Protein AF-A0A953ILI3-F1 (afdb_monomer)

Foldseek 3Di:
DDDLLVVLLVLLVVLLVVLQVFFFKDFQWDDDPNDTDGDPPRIDGDDFDRDDPCLSVVLLVVLCVVCVLLLLLQLLLLLLVLLLVLLVLLLLVLLVVLVVCVVPVVVVLCVLLVQLQVLLQCLQAQVPASVLVSQLVNQQVSQVSNQFHSVLSSLSNHVSNVLNNVLNQNHCVPQVVVCVVVVHPHSPPSVVSVVSSVVSSVVSSVVSSVNRVVCSVPVVVDPCSVVSVVVCVPRPPSVDDNDDDDPLSVVLVVLVVVLVVVVVCCCPPVVDDSVVNSVSSNVSSVVNSVSSPHDPVRSVVSSNVSSVVCVVVSSSSSSVSSSVVSCVSSNNPVSVVVVVVD

Solvent-accessible surface area (backbone atoms only — not comparable to full-atom values): 17561 Å² total; per-residue (Å²): 132,82,56,67,67,58,54,48,51,50,50,41,54,49,48,51,56,46,32,69,72,44,62,13,21,44,54,47,65,46,78,55,97,92,37,81,42,72,44,84,91,44,70,40,79,49,81,74,40,77,78,57,79,67,49,76,64,48,26,37,59,51,7,39,66,77,38,38,69,61,40,51,34,45,30,39,41,30,8,15,51,29,15,38,46,73,49,50,43,53,63,50,48,43,52,52,51,41,56,57,27,70,76,32,64,69,57,45,67,42,44,56,53,53,49,19,50,53,26,14,50,43,4,12,45,70,52,43,66,75,75,35,56,69,49,31,72,53,31,22,60,45,25,41,72,70,51,38,45,52,65,55,10,39,39,34,41,49,53,13,8,49,33,12,39,74,34,28,49,63,10,57,86,50,51,40,47,54,25,59,77,74,72,44,66,77,63,68,64,41,70,62,25,51,50,46,27,53,52,46,38,48,51,52,42,52,51,51,50,54,50,42,55,47,29,54,74,39,53,83,76,39,96,52,39,71,62,48,54,56,48,41,78,71,74,53,82,78,84,62,77,87,78,76,93,44,74,43,48,51,50,35,51,50,51,49,54,48,51,54,51,49,48,55,46,31,46,71,74,68,61,49,51,70,67,58,52,33,50,50,39,38,51,48,12,54,53,30,16,52,58,43,65,49,50,73,68,53,37,52,53,28,24,53,51,20,24,56,71,32,48,64,57,38,51,48,50,12,41,54,38,14,40,54,47,48,31,53,74,16,25,25,50,48,36,54,48,52,73,70,71,111

Radius of gyration: 22.81 Å; Cα contacts (8 Å, |Δi|>4): 470; chains: 1; bounding box: 59×44×60 Å

Sequence (342 aa):
MPHTLVIVGSLIVLVLVMSWLIPSGTYQRVDQDGRQVTVSGTYQQVDKVLLGPHWLMIAPIRGFLDGALIIAFLLLIGGAFSIVQATGTIEFAIRKITSALTARPRLEKLMIPVLMTLFSLAGSVFGMAEEVIPFVLIFVPLAISLGYDSIVGVAIPFLGAAAGFGAAFFNPFTVGIAQGLVGLPLYSGLGYRLITWFVGTGLMIAWVMVYAARIKRRPESSSVYELDRARDHAHFDLGGASEPWSGRRVAVLVLFLASMATLVWGILEAKWFIEEIGALFLAMGLLMGIVGGLKGDEIASSFVAGAKDMVTVSLIIACGRALLIIAREGLVLDTILHYSAG

Structure (mmCIF, N/CA/C/O backbone):
data_AF-A0A953ILI3-F1
#
_entry.id   AF-A0A953ILI3-F1
#
loop_
_atom_site.group_PDB
_atom_site.id
_atom_site.type_symbol
_atom_site.label_atom_id
_atom_site.label_alt_id
_atom_site.label_comp_id
_atom_site.label_asym_id
_atom_site.label_entity_id
_atom_site.label_seq_id
_atom_site.pdbx_PDB_ins_code
_atom_site.Cartn_x
_atom_site.Cartn_y
_atom_site.Cartn_z
_atom_site.occupancy
_atom_site.B_iso_or_equiv
_atom_site.auth_seq_id
_atom_site.auth_comp_id
_atom_site.auth_asym_id
_atom_site.auth_atom_id
_atom_site.pdbx_PDB_model_num
ATOM 1 N N . MET A 1 1 ? -7.376 -22.299 -3.858 1.00 60.09 1 MET A N 1
ATOM 2 C CA . MET A 1 1 ? -7.948 -21.448 -2.789 1.00 60.09 1 MET A CA 1
ATOM 3 C C . MET A 1 1 ? -9.160 -20.714 -3.351 1.00 60.09 1 MET A C 1
ATOM 5 O O . MET A 1 1 ? -9.113 -20.401 -4.537 1.00 60.09 1 MET A O 1
ATOM 9 N N . PRO A 1 2 ? -10.242 -20.502 -2.579 1.00 80.31 2 PRO A N 1
ATOM 10 C CA . PRO A 1 2 ? -11.401 -19.740 -3.048 1.00 80.31 2 PRO A CA 1
ATOM 11 C C . PRO A 1 2 ? -11.008 -18.297 -3.392 1.00 80.31 2 PRO A C 1
ATOM 13 O O . PRO A 1 2 ? -10.051 -17.759 -2.839 1.00 80.31 2 PRO A O 1
ATOM 16 N N . HIS A 1 3 ? -11.741 -17.682 -4.321 1.00 85.88 3 HIS A N 1
ATOM 17 C CA . HIS A 1 3 ? -11.487 -16.309 -4.761 1.00 85.88 3 HIS A CA 1
ATOM 18 C C . HIS A 1 3 ? -11.594 -15.320 -3.586 1.00 85.88 3 HIS A C 1
ATOM 20 O O . HIS A 1 3 ? -12.481 -15.461 -2.744 1.00 85.88 3 HIS A O 1
ATOM 26 N N . THR A 1 4 ? -10.751 -14.283 -3.541 1.00 86.62 4 THR A N 1
ATOM 27 C CA . THR A 1 4 ? -10.679 -13.343 -2.404 1.00 86.62 4 THR A CA 1
ATOM 28 C C . THR A 1 4 ? -12.029 -12.708 -2.071 1.00 86.62 4 THR A C 1
ATOM 30 O O . THR A 1 4 ? -12.404 -12.641 -0.907 1.00 86.62 4 THR A O 1
ATOM 33 N N . LEU A 1 5 ? -12.818 -12.322 -3.079 1.00 88.19 5 LEU A N 1
ATOM 34 C CA . LEU A 1 5 ? -14.170 -11.782 -2.860 1.00 88.19 5 LEU A CA 1
ATOM 35 C C . LEU A 1 5 ? -15.131 -12.784 -2.202 1.00 88.19 5 LEU A C 1
ATOM 37 O O . LEU A 1 5 ? -15.988 -12.374 -1.427 1.00 88.19 5 LEU A O 1
ATOM 41 N N . VAL A 1 6 ? -14.974 -14.087 -2.458 1.00 91.38 6 VAL A N 1
ATOM 42 C CA . VAL A 1 6 ? -15.765 -15.133 -1.785 1.00 91.38 6 VAL A CA 1
ATOM 43 C C . VAL A 1 6 ? -15.372 -15.210 -0.313 1.00 91.38 6 VAL A C 1
ATOM 45 O O . VAL A 1 6 ? -16.241 -15.296 0.552 1.00 91.38 6 VAL A O 1
ATOM 48 N N . ILE A 1 7 ? -14.072 -15.111 -0.019 1.00 91.75 7 ILE A N 1
ATOM 49 C CA . ILE A 1 7 ? -13.566 -15.081 1.357 1.00 91.75 7 ILE A CA 1
ATOM 50 C C . ILE A 1 7 ? -14.131 -13.861 2.091 1.00 91.75 7 ILE A C 1
ATOM 52 O O . ILE A 1 7 ? -14.760 -14.021 3.135 1.00 91.75 7 ILE A O 1
ATOM 56 N N . VAL A 1 8 ? -13.991 -12.655 1.535 1.00 90.56 8 VAL A N 1
ATOM 57 C CA . VAL A 1 8 ? -14.504 -11.439 2.187 1.00 90.56 8 VAL A CA 1
ATOM 58 C C . VAL A 1 8 ? -16.029 -11.482 2.322 1.00 90.56 8 VAL A C 1
ATOM 60 O O . VAL A 1 8 ? -16.549 -11.167 3.388 1.00 90.56 8 VAL A O 1
ATOM 63 N N . GLY A 1 9 ? -16.755 -11.959 1.307 1.00 92.31 9 GLY A N 1
ATOM 64 C CA . GLY A 1 9 ? -18.203 -12.162 1.391 1.00 92.31 9 GLY A CA 1
ATOM 65 C C . GLY A 1 9 ? -18.604 -13.108 2.528 1.00 92.31 9 GLY A C 1
ATOM 66 O O . GLY A 1 9 ? -19.530 -12.809 3.280 1.00 92.31 9 GLY A O 1
ATOM 67 N N . SER A 1 10 ? -17.865 -14.204 2.722 1.00 93.88 10 SER A N 1
ATOM 68 C CA . SER A 1 10 ? -18.100 -15.124 3.843 1.00 93.88 10 SER A CA 1
ATOM 69 C C . SER A 1 10 ? -17.838 -14.474 5.208 1.00 93.88 10 SER A C 1
ATOM 71 O O . SER A 1 10 ? -18.587 -14.716 6.154 1.00 93.88 10 SER A O 1
ATOM 73 N N . LEU A 1 11 ? -16.845 -13.581 5.299 1.00 94.44 11 LEU A N 1
ATOM 74 C CA . LEU A 1 11 ? -16.571 -12.811 6.514 1.00 94.44 11 LEU A CA 1
ATOM 75 C C . LEU A 1 11 ? -17.695 -11.816 6.825 1.00 94.44 11 LEU A C 1
ATOM 77 O O . LEU A 1 11 ? -18.029 -11.635 7.991 1.00 94.44 11 LEU A O 1
ATOM 81 N N . ILE A 1 12 ? -18.322 -11.211 5.811 1.00 95.19 12 ILE A N 1
ATOM 82 C CA . ILE A 1 12 ? -19.478 -10.316 6.001 1.00 95.19 12 ILE A CA 1
ATOM 83 C C . ILE A 1 12 ? -20.650 -11.082 6.611 1.00 95.19 12 ILE A C 1
ATOM 85 O O . ILE A 1 12 ? -21.259 -10.611 7.573 1.00 95.19 12 ILE A O 1
ATOM 89 N N . VAL A 1 13 ? -20.927 -12.285 6.103 1.00 96.25 13 VAL A N 1
ATOM 90 C CA . VAL A 1 13 ? -21.950 -13.168 6.680 1.00 96.25 13 VAL A CA 1
ATOM 91 C C . VAL A 1 13 ? -21.602 -13.525 8.121 1.00 96.25 13 VAL A C 1
ATOM 93 O O . VAL A 1 13 ? -22.453 -13.414 9.000 1.00 96.25 13 VAL A O 1
ATOM 96 N N . LEU A 1 14 ? -20.346 -13.891 8.382 1.00 95.81 14 LEU A N 1
ATOM 97 C CA . LEU A 1 14 ? -19.881 -14.220 9.726 1.00 95.81 14 LEU A CA 1
ATOM 98 C C . LEU A 1 14 ? -20.066 -13.049 10.701 1.00 95.81 14 LEU A C 1
ATOM 100 O O . LEU A 1 14 ? -20.605 -13.248 11.784 1.00 95.81 14 LEU A O 1
ATOM 104 N N . VAL A 1 15 ? -19.665 -11.831 10.325 1.00 95.44 15 VAL A N 1
ATOM 105 C CA . VAL A 1 15 ? -19.804 -10.641 11.181 1.00 95.44 15 VAL A CA 1
ATOM 106 C C . VAL A 1 15 ? -21.272 -10.294 11.428 1.00 95.44 15 VAL A C 1
ATOM 108 O O . VAL A 1 15 ? -21.616 -9.914 12.546 1.00 95.44 15 VAL A O 1
ATOM 111 N N . LEU A 1 16 ? -22.156 -10.486 10.444 1.00 96.75 16 LEU A N 1
ATOM 112 C CA . LEU A 1 16 ? -23.597 -10.327 10.655 1.00 96.75 16 LEU A CA 1
ATOM 113 C C . LEU A 1 16 ? -24.142 -11.346 11.662 1.00 96.75 16 LEU A C 1
ATOM 115 O O . LEU A 1 16 ? -24.884 -10.979 12.564 1.00 96.75 16 LEU A O 1
ATOM 119 N N . VAL A 1 17 ? -23.750 -12.615 11.551 1.00 96.75 17 VAL A N 1
ATOM 120 C CA . VAL A 1 17 ? -24.172 -13.646 12.511 1.00 96.75 17 VAL A CA 1
ATOM 121 C C . VAL A 1 17 ? -23.622 -13.345 13.907 1.00 96.75 17 VAL A C 1
ATOM 123 O O . VAL A 1 17 ? -24.348 -13.439 14.895 1.00 96.75 17 VAL A O 1
ATOM 126 N N . MET A 1 18 ? -22.359 -12.926 14.006 1.00 94.25 18 MET A N 1
ATOM 127 C CA . MET A 1 18 ? -21.764 -12.520 15.280 1.00 94.25 18 MET A CA 1
ATOM 128 C C . MET A 1 18 ? -22.477 -11.312 15.890 1.00 94.25 18 MET A C 1
ATOM 130 O O . MET A 1 18 ? -22.645 -11.272 17.109 1.00 94.25 18 MET A O 1
ATOM 134 N N . SER A 1 19 ? -22.955 -10.362 15.078 1.00 95.44 19 SER A N 1
ATOM 135 C CA . SER A 1 19 ? -23.700 -9.210 15.593 1.00 95.44 19 SER A CA 1
ATOM 136 C C . SER A 1 19 ? -25.031 -9.609 16.232 1.00 95.44 19 SER A C 1
ATOM 138 O O . SER A 1 19 ? -25.507 -8.908 17.119 1.00 95.44 19 SER A O 1
ATOM 140 N N . TRP A 1 20 ? -25.603 -10.770 15.895 1.00 95.31 20 TRP A N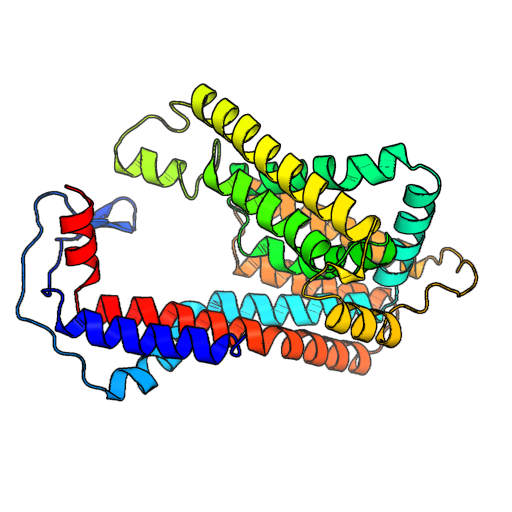 1
ATOM 141 C CA . TRP A 1 20 ? -26.770 -11.321 16.597 1.00 95.31 20 TRP A CA 1
ATOM 142 C C . TRP A 1 20 ? -26.421 -11.904 17.966 1.00 95.31 20 TRP A C 1
ATOM 144 O O . TRP A 1 20 ? -27.212 -11.781 18.900 1.00 95.31 20 TRP A O 1
ATOM 154 N N . LEU A 1 21 ? -25.222 -12.462 18.118 1.00 94.31 21 LEU A N 1
ATOM 155 C CA . LEU A 1 21 ? -24.776 -13.117 19.351 1.00 94.31 21 LEU A CA 1
ATOM 156 C C . LEU A 1 21 ? -24.217 -12.124 20.382 1.00 94.31 21 LEU A C 1
ATOM 158 O O . LEU A 1 21 ? -24.511 -12.238 21.567 1.00 94.31 21 LEU A O 1
ATOM 162 N N . ILE A 1 22 ? -23.440 -11.131 19.942 1.00 94.75 22 ILE A N 1
ATOM 163 C CA . ILE A 1 22 ? -22.718 -10.202 20.829 1.00 94.75 22 ILE A CA 1
ATOM 164 C C . ILE A 1 22 ? -23.651 -9.087 21.316 1.00 94.75 22 ILE A C 1
ATOM 166 O O . ILE A 1 22 ? -24.253 -8.439 20.465 1.00 94.75 22 ILE A O 1
ATOM 170 N N . PRO A 1 23 ? -23.791 -8.813 22.627 1.00 94.44 23 PRO A N 1
ATOM 171 C CA . PRO A 1 23 ? -24.641 -7.728 23.125 1.00 94.44 23 PRO A CA 1
ATOM 172 C C . PRO A 1 23 ? -24.367 -6.384 22.441 1.00 94.44 23 PRO A C 1
ATOM 174 O O . PRO A 1 23 ? -23.236 -6.108 22.060 1.00 94.44 23 PRO A O 1
ATOM 177 N N . SER A 1 24 ? -25.400 -5.557 22.284 1.00 95.88 24 SER A N 1
ATOM 178 C CA . SER A 1 24 ? -25.226 -4.187 21.796 1.00 95.88 24 SER A CA 1
ATOM 179 C C . SER A 1 24 ? -24.843 -3.278 22.961 1.00 95.88 24 SER A C 1
ATOM 181 O O . SER A 1 24 ? -25.445 -3.352 24.034 1.00 95.88 24 SER A O 1
ATOM 183 N N . GLY A 1 25 ? -23.868 -2.404 22.762 1.00 94.00 25 GLY A N 1
ATOM 184 C CA . GLY A 1 25 ? -23.399 -1.475 23.779 1.00 94.00 25 GLY A CA 1
ATOM 185 C C . GLY A 1 25 ? -22.806 -0.215 23.171 1.00 94.00 25 GLY A C 1
ATOM 186 O O . GLY A 1 25 ? -22.486 -0.163 21.984 1.00 94.00 25 GLY A O 1
ATOM 187 N N . THR A 1 26 ? -22.677 0.818 23.995 1.00 93.69 26 THR A N 1
ATOM 188 C CA . THR A 1 26 ? -22.066 2.085 23.594 1.00 93.69 26 THR A CA 1
ATOM 189 C C . THR A 1 26 ? -21.208 2.654 24.713 1.00 93.69 26 THR A C 1
ATOM 191 O O . THR A 1 26 ? -21.530 2.526 25.895 1.00 93.69 26 THR A O 1
ATOM 194 N N . TYR A 1 27 ? -20.135 3.336 24.331 1.00 91.44 27 TYR A N 1
ATOM 195 C CA . TYR A 1 27 ? -19.433 4.284 25.192 1.00 91.44 27 TYR A CA 1
ATOM 196 C C . TYR A 1 27 ? -19.990 5.695 25.006 1.00 91.44 27 TYR A C 1
ATOM 198 O O . TYR A 1 27 ? -20.420 6.065 23.905 1.00 91.44 27 TYR A O 1
ATOM 206 N N . GLN A 1 28 ? -19.920 6.511 26.059 1.00 89.88 28 GLN A N 1
ATOM 207 C CA . GLN A 1 28 ? -20.014 7.956 25.881 1.00 89.88 28 GLN A CA 1
ATOM 208 C C . GLN A 1 28 ? -18.771 8.445 25.144 1.00 89.88 28 GLN A C 1
ATOM 210 O O . GLN A 1 28 ? -17.661 7.951 25.363 1.00 89.88 28 GLN A O 1
ATOM 215 N N . ARG A 1 29 ? -18.962 9.409 24.248 1.00 87.75 29 ARG A N 1
ATOM 216 C CA . ARG A 1 29 ? -17.885 10.021 23.475 1.00 87.75 29 ARG A CA 1
ATOM 217 C C . ARG A 1 29 ? -17.851 11.509 23.779 1.00 87.75 29 ARG A C 1
ATOM 219 O O . ARG A 1 29 ? -18.900 12.144 23.863 1.00 87.75 29 ARG A O 1
ATOM 226 N N . VAL A 1 30 ? -16.651 12.034 23.983 1.00 86.56 30 VAL A N 1
ATOM 227 C CA . VAL A 1 30 ? -16.399 13.465 24.171 1.00 86.56 30 VAL A CA 1
ATOM 228 C C . VAL A 1 30 ? -15.482 13.952 23.067 1.00 86.56 30 VAL A C 1
ATOM 230 O O . VAL A 1 30 ? -14.651 13.196 22.561 1.00 86.56 30 VAL A O 1
ATOM 233 N N . ASP A 1 31 ? -15.658 15.209 22.679 1.00 84.81 31 ASP A N 1
ATOM 234 C CA . ASP A 1 31 ? -14.764 15.847 21.726 1.00 84.81 31 ASP A CA 1
ATOM 235 C C . ASP A 1 31 ? -13.467 16.253 22.437 1.00 84.81 31 ASP A C 1
ATOM 237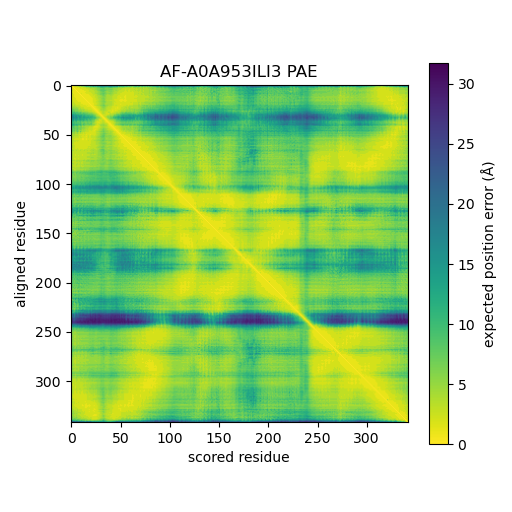 O O . ASP A 1 31 ? -13.493 17.015 23.407 1.00 84.81 31 ASP A O 1
ATOM 241 N N . GLN A 1 32 ? -12.345 15.707 21.979 1.00 77.38 32 GLN A N 1
ATOM 242 C CA . GLN A 1 32 ? -11.005 16.059 22.422 1.00 77.38 32 GLN A CA 1
ATOM 243 C C . GLN A 1 32 ? -10.170 16.384 21.181 1.00 77.38 32 GLN A C 1
ATOM 245 O O . GLN A 1 32 ? -9.925 15.516 20.343 1.00 77.38 32 GLN A O 1
ATOM 250 N N . ASP A 1 33 ? -9.772 17.651 21.047 1.00 69.25 33 ASP A N 1
ATOM 251 C CA . ASP A 1 33 ? -9.007 18.176 19.907 1.00 69.25 33 ASP A CA 1
ATOM 252 C C . ASP A 1 33 ? -9.644 17.886 18.529 1.00 69.25 33 ASP A C 1
ATOM 254 O O . ASP A 1 33 ? -8.959 17.538 17.563 1.00 69.25 33 ASP A O 1
ATOM 258 N N . GLY A 1 34 ? -10.974 18.014 18.424 1.00 66.94 34 GLY A N 1
ATOM 259 C CA . GLY A 1 34 ? -11.725 17.786 17.184 1.00 66.94 34 GLY A CA 1
ATOM 260 C C . GLY A 1 34 ? -11.954 16.306 16.869 1.00 66.94 34 GLY A C 1
ATOM 261 O O . GLY A 1 34 ? -12.273 15.957 15.728 1.00 66.94 34 GLY A O 1
ATOM 262 N N . ARG A 1 35 ? -11.749 15.414 17.846 1.00 64.38 35 ARG A N 1
ATOM 263 C CA . ARG A 1 35 ? -11.929 13.965 17.703 1.00 64.38 35 ARG A CA 1
ATOM 264 C C . ARG A 1 35 ? -12.831 13.412 18.790 1.00 64.38 35 ARG A C 1
ATOM 266 O O . ARG A 1 35 ? -12.694 13.731 19.962 1.00 64.38 35 ARG A O 1
ATOM 273 N N . GLN A 1 36 ? -13.720 12.510 18.391 1.00 77.00 36 GLN A N 1
ATOM 274 C CA . GLN A 1 36 ? -14.605 11.797 19.306 1.00 77.00 36 GLN A CA 1
ATOM 275 C C . GLN A 1 36 ? -13.840 10.662 19.991 1.00 77.00 36 GLN A C 1
ATOM 277 O O . GLN A 1 36 ? -13.530 9.646 19.364 1.00 77.00 36 GLN A O 1
ATOM 282 N N . VAL A 1 37 ? -13.548 10.830 21.279 1.00 79.94 37 VAL A N 1
ATOM 283 C CA . VAL A 1 37 ? -12.824 9.850 22.098 1.00 79.94 37 VAL A CA 1
ATOM 284 C C . VAL A 1 37 ? -13.800 9.176 23.054 1.00 79.94 37 VAL A C 1
ATOM 286 O O . VAL A 1 37 ? -14.619 9.837 23.692 1.00 79.94 37 VAL A O 1
ATOM 289 N N . THR A 1 38 ? -13.734 7.848 23.151 1.00 83.56 38 THR A N 1
ATOM 290 C CA . THR A 1 38 ? -14.548 7.072 24.096 1.00 83.56 38 THR A CA 1
ATOM 291 C C . THR A 1 38 ? -14.094 7.317 25.533 1.00 83.56 38 THR A C 1
ATOM 293 O O . THR A 1 38 ? -12.913 7.156 25.845 1.00 83.56 38 THR A O 1
ATOM 296 N N . VAL A 1 39 ? -15.030 7.645 26.423 1.00 84.00 39 VAL A N 1
ATOM 297 C CA . VAL A 1 39 ? -14.748 7.875 27.845 1.00 84.00 39 VAL A CA 1
ATOM 298 C C . VAL A 1 39 ? -14.691 6.538 28.583 1.00 84.00 39 VAL A C 1
ATOM 300 O O . VAL A 1 39 ? -15.677 5.799 28.632 1.00 84.00 39 VAL A O 1
ATOM 303 N N . SER A 1 40 ? -13.541 6.225 29.182 1.00 82.62 40 SER A N 1
ATOM 304 C CA . SER A 1 40 ? -13.363 4.985 29.947 1.00 82.62 40 SER A CA 1
ATOM 305 C C . SER A 1 40 ? -14.368 4.873 31.104 1.00 82.62 40 SER A C 1
ATOM 307 O O . SER A 1 40 ? -14.733 5.870 31.722 1.00 82.62 40 SER A O 1
ATOM 309 N N . GLY A 1 41 ? -14.843 3.656 31.382 1.00 84.50 41 GLY A N 1
ATOM 310 C CA . GLY A 1 41 ? -15.821 3.377 32.444 1.00 84.50 41 GLY A CA 1
ATOM 311 C C . GLY A 1 41 ? -17.273 3.772 32.138 1.00 84.50 41 GLY A C 1
ATOM 312 O O . GLY A 1 41 ? -18.150 3.492 32.946 1.00 84.50 41 GLY A O 1
ATOM 313 N N . THR A 1 42 ? -17.557 4.375 30.978 1.00 91.56 42 THR A N 1
ATOM 314 C CA . THR A 1 42 ? -18.925 4.783 30.587 1.00 91.56 42 THR A CA 1
ATOM 315 C C . THR A 1 42 ? -19.655 3.761 29.718 1.00 91.56 42 THR A C 1
ATOM 317 O O . THR A 1 42 ? -20.687 4.083 29.132 1.00 91.56 42 THR A O 1
ATOM 320 N N . TYR A 1 43 ? -19.121 2.541 29.608 1.00 91.88 43 TYR A N 1
ATOM 321 C CA . TYR A 1 43 ? -19.757 1.485 28.830 1.00 91.88 43 TYR A CA 1
ATOM 322 C C . TYR A 1 43 ? -21.148 1.191 29.386 1.00 91.88 43 TYR A C 1
ATOM 324 O O . TYR A 1 43 ? -21.313 0.905 30.574 1.00 91.88 43 TYR A O 1
ATOM 332 N N . GLN A 1 44 ? -22.143 1.237 28.509 1.00 93.31 44 GLN A N 1
ATOM 333 C CA . GLN A 1 44 ? -23.504 0.844 28.830 1.00 93.31 44 GLN A CA 1
ATOM 334 C C . GLN A 1 44 ? -24.008 -0.112 27.761 1.00 93.31 44 GLN A C 1
ATOM 336 O O . GLN A 1 44 ? -23.928 0.163 26.561 1.00 93.31 44 GLN A O 1
ATOM 341 N N . GLN A 1 45 ? -24.534 -1.247 28.214 1.00 93.12 45 GLN A N 1
ATOM 342 C CA . GLN A 1 45 ? -25.287 -2.134 27.347 1.00 93.12 45 GLN A CA 1
ATOM 343 C C . GLN A 1 45 ? -26.614 -1.455 27.002 1.00 93.12 45 GLN A C 1
ATOM 345 O O . GLN A 1 45 ? -27.287 -0.913 27.879 1.00 93.12 45 GLN A O 1
ATOM 350 N N . VAL A 1 46 ? -26.969 -1.477 25.723 1.00 94.50 46 VAL A N 1
ATOM 351 C CA . VAL A 1 46 ? -28.204 -0.882 25.204 1.00 94.50 46 VAL A CA 1
ATOM 352 C C . VAL A 1 46 ? -29.127 -1.972 24.678 1.00 94.50 46 VAL A C 1
ATOM 354 O O . VAL A 1 46 ? -28.746 -3.146 24.593 1.00 94.50 46 VAL A O 1
ATOM 357 N N . ASP A 1 47 ? -30.342 -1.577 24.305 1.00 93.94 47 ASP A N 1
ATOM 358 C CA . ASP A 1 47 ? -31.272 -2.479 23.641 1.00 93.94 47 ASP A CA 1
ATOM 359 C C . ASP A 1 47 ? -30.622 -3.107 22.407 1.00 93.94 47 ASP A C 1
ATOM 361 O O . ASP A 1 47 ? -29.958 -2.450 21.598 1.00 93.94 47 ASP A O 1
ATOM 365 N N . LYS A 1 48 ? -30.793 -4.424 22.293 1.00 94.62 48 LYS A N 1
ATOM 366 C CA . LYS A 1 48 ? -30.151 -5.224 21.259 1.00 94.62 48 LYS A CA 1
ATOM 367 C C . LYS A 1 48 ? -30.592 -4.752 19.874 1.00 94.62 48 LYS A C 1
ATOM 369 O O . LYS A 1 48 ? -31.765 -4.858 19.519 1.00 94.62 48 LYS A O 1
ATOM 374 N N . VAL A 1 49 ? -29.629 -4.348 19.052 1.00 94.94 49 VAL A N 1
ATOM 375 C CA . VAL A 1 49 ? -29.874 -4.026 17.645 1.00 94.94 49 VAL A CA 1
ATOM 376 C C . VAL A 1 49 ? -29.714 -5.294 16.808 1.00 94.94 49 VAL A C 1
ATOM 378 O O . VAL A 1 49 ? -28.617 -5.832 16.655 1.00 94.94 49 VAL A O 1
ATOM 381 N N . LEU A 1 50 ? -30.826 -5.797 16.270 1.00 94.00 50 LEU A N 1
ATOM 382 C CA . LEU A 1 50 ? -30.850 -6.980 15.408 1.00 94.00 50 LEU A CA 1
ATOM 383 C C . LEU A 1 50 ? -30.856 -6.567 13.935 1.00 94.00 50 LEU A C 1
ATOM 385 O O . LEU A 1 50 ? -31.887 -6.202 13.371 1.00 94.00 50 LEU A O 1
ATOM 389 N N . LEU A 1 51 ? -29.691 -6.647 13.296 1.00 95.44 51 LEU A N 1
ATOM 390 C CA . LEU A 1 51 ? -29.557 -6.374 11.868 1.00 95.44 51 LEU A CA 1
ATOM 391 C C . LEU A 1 51 ? -30.155 -7.516 11.034 1.00 95.44 51 LEU A C 1
ATOM 393 O O . LEU A 1 51 ? -29.799 -8.676 11.214 1.00 95.44 51 LEU A O 1
ATOM 397 N N . GLY A 1 52 ? -31.046 -7.204 10.093 1.00 95.81 52 GLY A N 1
ATOM 398 C CA . GLY A 1 52 ? -31.632 -8.212 9.203 1.00 95.81 52 GLY A CA 1
ATOM 399 C C . GLY A 1 52 ? -30.685 -8.681 8.080 1.00 95.81 52 GLY A C 1
ATOM 400 O O . GLY A 1 52 ? -29.722 -7.986 7.756 1.00 95.81 52 GLY A O 1
ATOM 401 N N . PRO A 1 53 ? -30.989 -9.800 7.389 1.00 95.31 53 PRO A N 1
ATOM 402 C CA . PRO A 1 53 ? -30.168 -10.324 6.285 1.00 95.31 53 PRO A CA 1
ATOM 403 C C . PRO A 1 53 ? -29.946 -9.351 5.117 1.00 95.31 53 PRO A C 1
ATOM 405 O O . PRO A 1 53 ? -28.962 -9.467 4.392 1.00 95.31 53 PRO A O 1
ATOM 408 N N . HIS A 1 54 ? -30.824 -8.358 4.941 1.00 95.88 54 HIS A N 1
ATOM 409 C CA . HIS A 1 54 ? -30.669 -7.308 3.930 1.00 95.88 54 HIS A CA 1
ATOM 410 C C . HIS A 1 54 ? -29.366 -6.502 4.097 1.00 95.88 54 HIS A C 1
ATOM 412 O O . HIS A 1 54 ? -28.848 -5.958 3.121 1.00 95.88 54 HIS A O 1
ATOM 418 N N . TRP A 1 55 ? -28.785 -6.473 5.302 1.00 95.75 55 TRP A N 1
ATOM 419 C CA . TRP A 1 55 ? -27.485 -5.848 5.550 1.00 95.75 55 TRP A CA 1
ATOM 420 C C . TRP A 1 55 ? -26.334 -6.504 4.792 1.00 95.75 55 TRP A C 1
ATOM 422 O O . TRP A 1 55 ? -25.359 -5.817 4.501 1.00 95.75 55 TRP A O 1
ATOM 432 N N . LEU A 1 56 ? -26.468 -7.766 4.371 1.00 94.38 56 LEU A N 1
ATOM 433 C CA . LEU A 1 56 ? -25.494 -8.402 3.477 1.00 94.38 56 LEU A CA 1
ATOM 434 C C . LEU A 1 56 ? -25.394 -7.688 2.122 1.00 94.38 56 LEU A C 1
ATOM 436 O O . LEU A 1 56 ? -24.340 -7.722 1.495 1.00 94.38 56 LEU A O 1
ATOM 440 N N . MET A 1 57 ? -26.470 -7.025 1.689 1.00 94.00 57 MET A N 1
ATOM 441 C CA . MET A 1 57 ? -26.511 -6.262 0.438 1.00 94.00 57 MET A CA 1
ATOM 442 C C . MET A 1 57 ? -26.218 -4.774 0.664 1.00 94.00 57 MET A C 1
ATOM 444 O O . MET A 1 57 ? -25.542 -4.148 -0.148 1.00 94.00 57 MET A O 1
ATOM 448 N N . ILE A 1 58 ? -26.677 -4.201 1.783 1.00 95.19 58 ILE A N 1
ATOM 449 C CA . ILE A 1 58 ? -26.480 -2.772 2.088 1.00 95.19 58 ILE A CA 1
ATOM 450 C C . ILE A 1 58 ? -25.047 -2.471 2.537 1.00 95.19 58 ILE A C 1
ATOM 452 O O . ILE A 1 58 ? -24.480 -1.451 2.137 1.00 95.19 58 ILE A O 1
ATOM 456 N N . ALA A 1 59 ? -24.451 -3.325 3.373 1.00 95.06 59 ALA A N 1
ATOM 457 C CA . ALA A 1 59 ? -23.155 -3.039 3.978 1.00 95.06 59 ALA A CA 1
ATOM 458 C C . ALA A 1 59 ? -22.026 -2.871 2.945 1.00 95.06 59 ALA A C 1
ATOM 460 O O . ALA A 1 59 ? -21.269 -1.914 3.097 1.00 95.06 59 ALA A O 1
ATOM 461 N N . PRO A 1 60 ? -21.921 -3.684 1.870 1.00 93.94 60 PRO A N 1
ATOM 462 C CA . PRO A 1 60 ? -20.951 -3.438 0.798 1.00 93.94 60 PRO A CA 1
ATOM 463 C C . PRO A 1 60 ? -21.118 -2.075 0.119 1.00 93.94 60 PRO A C 1
ATOM 465 O O . PRO A 1 60 ? -20.128 -1.386 -0.109 1.00 93.94 60 PRO A O 1
ATOM 468 N N . ILE A 1 61 ? -22.356 -1.644 -0.152 1.00 95.00 61 ILE A N 1
ATOM 469 C CA . ILE A 1 61 ? -22.642 -0.338 -0.774 1.00 95.00 61 ILE A CA 1
ATOM 470 C C . ILE A 1 61 ? -22.201 0.798 0.152 1.00 95.00 61 ILE A C 1
ATOM 472 O O . ILE A 1 61 ? -21.518 1.727 -0.272 1.00 95.00 61 ILE A O 1
ATOM 476 N N . ARG A 1 62 ? -22.535 0.711 1.443 1.00 95.12 62 ARG A N 1
ATOM 477 C CA . ARG A 1 62 ? -22.049 1.679 2.435 1.00 95.12 62 ARG A CA 1
ATOM 478 C C . ARG A 1 62 ? -20.527 1.627 2.581 1.00 95.12 62 ARG A C 1
ATOM 480 O O . ARG A 1 62 ? -19.914 2.661 2.809 1.00 95.12 62 ARG A O 1
ATOM 487 N N . GLY A 1 63 ? -19.920 0.454 2.408 1.00 93.19 63 GLY A N 1
ATOM 488 C CA . GLY A 1 63 ? -18.473 0.269 2.428 1.00 93.19 63 GLY A CA 1
ATOM 489 C C . GLY A 1 63 ? -17.769 0.998 1.288 1.00 93.19 63 GLY A C 1
ATOM 490 O O . GLY A 1 63 ? -16.703 1.566 1.504 1.00 93.19 63 GLY A O 1
ATOM 491 N N . PHE A 1 64 ? -18.394 1.063 0.109 1.00 93.44 64 PHE A N 1
ATOM 492 C CA . PHE A 1 64 ? -17.932 1.919 -0.986 1.00 93.44 64 PHE A CA 1
ATOM 493 C C . PHE A 1 64 ? -17.953 3.399 -0.612 1.00 93.44 64 PHE A C 1
ATOM 495 O O . PHE A 1 64 ? -16.989 4.099 -0.899 1.00 93.44 64 PHE A O 1
ATOM 502 N N . LEU A 1 65 ? -19.026 3.870 0.027 1.00 94.19 65 LEU A N 1
ATOM 503 C CA . LEU A 1 65 ? -19.149 5.271 0.439 1.00 94.19 65 LEU A CA 1
ATOM 504 C C . LEU A 1 65 ? -18.128 5.631 1.530 1.00 94.19 65 LEU A C 1
ATOM 506 O O . LEU A 1 65 ? -17.447 6.644 1.423 1.00 94.19 65 LEU A O 1
ATOM 510 N N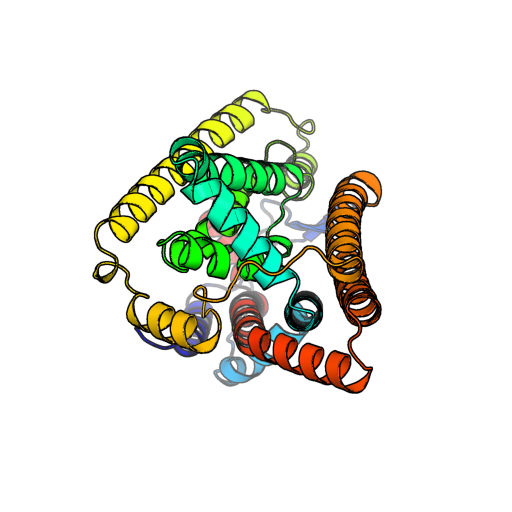 . ASP A 1 66 ? -17.979 4.774 2.543 1.00 88.00 66 ASP A N 1
ATOM 511 C CA . ASP A 1 66 ? -17.037 4.958 3.659 1.00 88.00 66 ASP A CA 1
ATOM 512 C C . ASP A 1 66 ? -15.568 4.864 3.200 1.00 88.00 66 ASP A C 1
ATOM 514 O O . ASP A 1 66 ? -14.703 5.585 3.692 1.00 88.00 66 ASP A O 1
ATOM 518 N N . GLY A 1 67 ? -15.283 4.004 2.217 1.00 85.12 67 GLY A N 1
ATOM 519 C CA . GLY A 1 67 ? -13.960 3.828 1.615 1.00 85.12 67 GLY A CA 1
ATOM 520 C C . GLY A 1 67 ? -13.702 4.665 0.358 1.00 85.12 67 GLY A C 1
ATOM 521 O O . GLY A 1 67 ? -12.678 4.444 -0.290 1.00 85.12 67 GLY A O 1
ATOM 522 N N . ALA A 1 68 ? -14.598 5.587 -0.015 1.00 90.69 68 ALA A N 1
ATOM 523 C CA . ALA A 1 68 ? -14.599 6.230 -1.332 1.00 90.69 68 ALA A CA 1
ATOM 524 C C . ALA A 1 68 ? -13.276 6.932 -1.661 1.00 90.69 68 ALA A C 1
ATOM 526 O O . ALA A 1 68 ? -12.767 6.782 -2.769 1.00 90.69 68 ALA A O 1
ATOM 527 N N . LEU A 1 69 ? -12.694 7.635 -0.684 1.00 86.06 69 LEU A N 1
ATOM 528 C CA . LEU A 1 69 ? -11.432 8.354 -0.857 1.00 86.06 69 LEU A CA 1
ATOM 529 C C . LEU A 1 69 ? -10.272 7.404 -1.196 1.00 86.06 69 LEU A C 1
ATOM 531 O O . LEU A 1 69 ? -9.538 7.640 -2.151 1.00 86.06 69 LEU A O 1
ATOM 535 N N . ILE A 1 70 ? -10.153 6.288 -0.469 1.00 85.88 70 ILE A N 1
ATOM 536 C CA . ILE A 1 70 ? -9.119 5.270 -0.716 1.00 85.88 70 ILE A CA 1
ATOM 537 C C . ILE A 1 70 ? -9.366 4.586 -2.064 1.00 85.88 70 ILE A C 1
ATOM 539 O O . ILE A 1 70 ? -8.440 4.369 -2.838 1.00 85.88 70 ILE A O 1
ATOM 543 N N . ILE A 1 71 ? -10.619 4.256 -2.377 1.00 90.25 71 ILE A N 1
ATOM 544 C CA . ILE A 1 71 ? -10.974 3.616 -3.647 1.00 90.25 71 ILE A CA 1
ATOM 545 C C . ILE A 1 71 ? -10.618 4.524 -4.828 1.00 90.25 71 ILE A C 1
ATOM 547 O O . ILE A 1 71 ? -9.963 4.065 -5.763 1.00 90.25 71 ILE A O 1
ATOM 551 N N . ALA A 1 72 ? -10.995 5.803 -4.771 1.00 91.19 72 ALA A N 1
ATOM 552 C CA . ALA A 1 72 ? -10.651 6.789 -5.791 1.00 91.19 72 ALA A CA 1
ATOM 553 C C . ALA A 1 72 ? -9.131 6.934 -5.932 1.00 91.19 72 ALA A C 1
ATOM 555 O O . ALA A 1 72 ? -8.611 6.874 -7.044 1.00 91.19 72 ALA A O 1
ATOM 556 N N . PHE A 1 73 ? -8.417 7.035 -4.812 1.00 85.38 73 PHE A N 1
ATOM 557 C CA . PHE A 1 73 ? -6.960 7.100 -4.775 1.00 85.38 73 PHE A CA 1
ATOM 558 C C . PHE A 1 73 ? -6.290 5.924 -5.495 1.00 85.38 73 PHE A C 1
ATOM 560 O O . PHE A 1 73 ? -5.411 6.131 -6.331 1.00 85.38 73 PHE A O 1
ATOM 567 N N . LEU A 1 74 ? -6.744 4.693 -5.245 1.00 88.00 74 LEU A N 1
ATOM 568 C CA . LEU A 1 74 ? -6.192 3.510 -5.908 1.00 88.00 74 LEU A CA 1
ATOM 569 C C . LEU A 1 74 ? -6.458 3.500 -7.407 1.00 88.00 74 LEU A C 1
ATOM 571 O O . LEU A 1 74 ? -5.554 3.180 -8.175 1.00 88.00 74 LEU A O 1
ATOM 575 N N . LEU A 1 75 ? -7.665 3.876 -7.835 1.00 92.38 75 LEU A N 1
ATOM 576 C CA . LEU A 1 75 ? -7.991 3.978 -9.258 1.00 92.38 75 LEU A CA 1
ATOM 577 C C . LEU A 1 75 ? -7.112 5.030 -9.955 1.00 92.38 75 LEU A C 1
ATOM 579 O O . LEU A 1 75 ? -6.587 4.760 -11.036 1.00 92.38 75 LEU A O 1
ATOM 583 N N . LEU A 1 76 ? -6.909 6.193 -9.320 1.00 92.50 76 LEU A N 1
ATOM 584 C CA . LEU A 1 76 ? -6.038 7.260 -9.826 1.00 92.50 76 LEU A CA 1
ATOM 585 C C . LEU A 1 76 ? -4.586 6.793 -9.949 1.00 92.50 76 LEU A C 1
ATOM 587 O O . LEU A 1 76 ? -3.959 7.021 -10.981 1.00 92.50 76 LEU A O 1
ATOM 591 N N . ILE A 1 77 ? -4.061 6.115 -8.927 1.00 88.38 77 ILE A N 1
ATOM 592 C CA . ILE A 1 77 ? -2.692 5.594 -8.930 1.00 88.38 77 ILE A CA 1
ATOM 593 C C . ILE A 1 77 ? -2.519 4.505 -9.981 1.00 88.38 77 ILE A C 1
ATOM 595 O O . ILE A 1 77 ? -1.569 4.571 -10.758 1.00 88.38 77 ILE A O 1
ATOM 599 N N . GLY A 1 78 ? -3.424 3.525 -10.034 1.00 88.50 78 GLY A N 1
ATOM 600 C CA . GLY A 1 78 ? -3.371 2.460 -11.034 1.00 88.50 78 GLY A CA 1
ATOM 601 C C . GLY A 1 78 ? -3.350 3.032 -12.447 1.00 88.50 78 GLY A C 1
ATOM 602 O O . GLY A 1 78 ? -2.479 2.684 -13.246 1.00 88.50 78 GLY A O 1
ATOM 603 N N . GLY A 1 79 ? -4.246 3.982 -12.727 1.00 93.50 79 GLY A N 1
ATOM 604 C CA . GLY A 1 79 ? -4.286 4.679 -14.009 1.00 93.50 79 GLY A CA 1
ATOM 605 C C . GLY A 1 79 ? -3.016 5.482 -14.294 1.00 93.50 79 GLY A C 1
ATOM 606 O O . GLY A 1 79 ? -2.426 5.332 -15.363 1.00 93.50 79 GLY A O 1
ATOM 607 N N . ALA A 1 80 ? -2.543 6.280 -13.335 1.00 93.75 80 ALA A N 1
ATOM 608 C CA . ALA A 1 80 ? -1.318 7.062 -13.477 1.00 93.75 80 ALA A CA 1
ATOM 609 C C . ALA A 1 80 ? -0.101 6.179 -13.776 1.00 93.75 80 ALA A C 1
ATOM 611 O O . ALA A 1 80 ? 0.630 6.445 -14.728 1.00 93.75 80 ALA A O 1
ATOM 612 N N . PHE A 1 81 ? 0.096 5.100 -13.018 1.00 89.50 81 PHE A N 1
ATOM 613 C CA . PHE A 1 81 ? 1.209 4.175 -13.232 1.00 89.50 81 PHE A CA 1
ATOM 614 C C . PHE A 1 81 ? 1.112 3.420 -14.552 1.00 89.50 81 PHE A C 1
ATOM 616 O O . PHE A 1 81 ? 2.147 3.139 -15.154 1.00 89.50 81 PHE A O 1
ATOM 623 N N . SER A 1 82 ? -0.095 3.109 -15.023 1.00 91.19 82 SER A N 1
ATOM 624 C CA . SER A 1 82 ? -0.272 2.497 -16.340 1.00 91.19 82 SER A CA 1
ATOM 625 C C . SER A 1 82 ? 0.107 3.457 -17.472 1.00 91.19 82 SER A C 1
ATOM 627 O O . SER A 1 82 ? 0.751 3.030 -18.428 1.00 91.19 82 SER A O 1
ATOM 629 N N . ILE A 1 83 ? -0.159 4.766 -17.334 1.00 95.25 83 ILE A N 1
ATOM 630 C CA . ILE A 1 83 ? 0.370 5.773 -18.274 1.00 95.25 83 ILE A CA 1
ATOM 631 C C . ILE A 1 83 ? 1.904 5.751 -18.275 1.00 95.25 83 ILE A C 1
ATOM 633 O O . ILE A 1 83 ? 2.520 5.738 -19.339 1.00 95.25 83 ILE A O 1
ATOM 637 N N . VAL A 1 84 ? 2.541 5.724 -17.097 1.00 91.81 84 VAL A N 1
ATOM 638 C CA . VAL A 1 84 ? 4.012 5.700 -17.010 1.00 91.81 84 VAL A CA 1
ATOM 639 C C . VAL A 1 84 ? 4.586 4.428 -17.640 1.00 91.81 84 VAL A C 1
ATOM 641 O O . VAL A 1 84 ? 5.568 4.512 -18.379 1.00 91.81 84 VAL A O 1
ATOM 644 N N . GLN A 1 85 ? 3.968 3.268 -17.406 1.00 88.44 85 GLN A N 1
ATOM 645 C CA . GLN A 1 85 ? 4.350 2.002 -18.047 1.00 88.44 85 GLN A CA 1
ATOM 646 C C . GLN A 1 85 ? 4.202 2.068 -19.570 1.00 88.44 85 GLN A C 1
ATOM 648 O O . GLN A 1 85 ? 5.115 1.681 -20.292 1.00 88.44 85 GLN A O 1
ATOM 653 N N . ALA A 1 86 ? 3.127 2.673 -20.083 1.00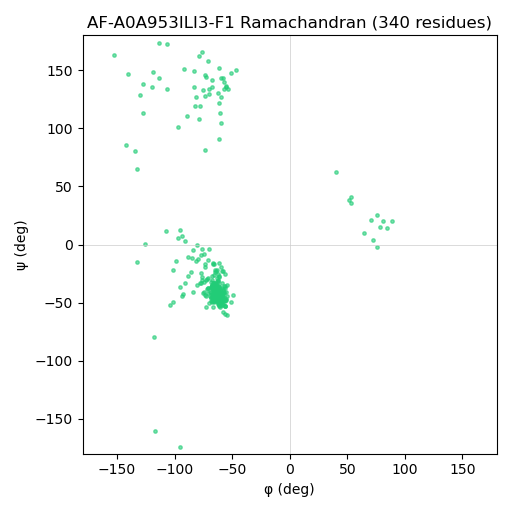 90.75 86 ALA A N 1
ATOM 654 C CA . ALA A 1 86 ? 2.926 2.837 -21.522 1.00 90.75 86 ALA A CA 1
ATOM 655 C C . ALA A 1 86 ? 4.038 3.654 -22.213 1.00 90.75 86 ALA A C 1
ATOM 657 O O . ALA A 1 86 ? 4.240 3.516 -23.417 1.00 90.75 86 ALA A O 1
ATOM 658 N N . THR A 1 87 ? 4.821 4.452 -21.471 1.00 91.31 87 THR A N 1
ATOM 659 C CA . THR A 1 87 ? 6.011 5.132 -22.022 1.00 91.31 87 THR A CA 1
ATOM 660 C C . THR A 1 87 ? 7.182 4.186 -22.337 1.00 91.31 87 THR A C 1
ATOM 662 O O . THR A 1 87 ? 8.155 4.611 -22.967 1.00 91.31 87 THR A O 1
ATOM 665 N N . GLY A 1 88 ? 7.155 2.939 -21.853 1.00 87.38 88 GLY A N 1
ATOM 666 C CA . GLY A 1 88 ? 8.255 1.971 -21.949 1.00 87.38 88 GLY A CA 1
ATOM 667 C C . GLY A 1 88 ? 9.452 2.278 -21.036 1.00 87.38 88 GLY A C 1
ATOM 668 O O . GLY A 1 88 ? 10.500 1.628 -21.113 1.00 87.38 88 GLY A O 1
ATOM 669 N N . THR A 1 89 ? 9.357 3.324 -20.206 1.00 88.12 89 THR A N 1
ATOM 670 C CA . THR A 1 89 ? 10.482 3.790 -19.381 1.00 88.12 89 THR A CA 1
ATOM 671 C C . THR A 1 89 ? 10.701 2.903 -18.155 1.00 88.12 89 THR A C 1
ATOM 673 O O . THR A 1 89 ? 11.848 2.709 -17.744 1.00 88.12 89 THR A O 1
ATOM 676 N N . ILE A 1 90 ? 9.633 2.337 -17.584 1.00 85.19 90 ILE A N 1
ATOM 677 C CA . ILE A 1 90 ? 9.716 1.466 -16.402 1.00 85.19 90 ILE A CA 1
ATOM 678 C C . ILE A 1 90 ? 10.407 0.150 -16.762 1.00 85.19 90 ILE A C 1
ATOM 680 O O . ILE A 1 90 ? 11.349 -0.259 -16.085 1.00 85.19 90 ILE A O 1
ATOM 684 N N . GLU A 1 91 ? 10.026 -0.464 -17.878 1.00 83.62 91 GLU A N 1
ATOM 685 C CA . GLU A 1 91 ? 10.612 -1.694 -18.410 1.00 83.62 91 GLU A CA 1
ATOM 686 C C . GLU A 1 91 ? 12.094 -1.487 -18.733 1.00 83.62 91 GLU A C 1
ATOM 688 O O . GLU A 1 91 ? 12.940 -2.317 -18.387 1.00 83.62 91 GLU A O 1
ATOM 693 N N . PHE A 1 92 ? 12.433 -0.343 -19.338 1.00 86.50 92 PHE A N 1
ATOM 694 C CA . PHE A 1 92 ? 13.819 0.055 -19.570 1.00 86.50 92 PHE A CA 1
ATOM 695 C C . PHE A 1 92 ? 14.612 0.177 -18.259 1.00 86.50 92 PHE A C 1
ATOM 697 O O . PHE A 1 92 ? 15.721 -0.358 -18.155 1.00 86.50 92 PHE A O 1
ATOM 704 N N . ALA A 1 93 ? 14.056 0.854 -17.249 1.00 86.50 93 ALA A N 1
ATOM 705 C CA . ALA A 1 93 ? 14.705 1.028 -15.953 1.00 86.50 93 ALA A CA 1
ATOM 706 C C . ALA A 1 93 ? 14.921 -0.316 -15.246 1.00 86.50 93 ALA A C 1
ATOM 708 O O . ALA A 1 93 ? 16.032 -0.589 -14.785 1.00 86.50 93 ALA A O 1
ATOM 709 N N . ILE A 1 94 ? 13.906 -1.185 -15.235 1.00 87.31 94 ILE A N 1
ATOM 710 C CA . ILE A 1 94 ? 13.982 -2.530 -14.656 1.00 87.31 94 ILE A CA 1
ATOM 711 C C . ILE A 1 94 ? 15.068 -3.351 -15.351 1.00 87.31 94 ILE A C 1
ATOM 713 O O . ILE A 1 94 ? 15.902 -3.939 -14.663 1.00 87.31 94 ILE A O 1
ATOM 717 N N . ARG A 1 95 ? 15.148 -3.342 -16.690 1.00 84.38 95 ARG A N 1
ATOM 718 C CA . ARG A 1 95 ? 16.221 -4.030 -17.439 1.00 84.38 95 ARG A CA 1
ATOM 719 C C . ARG A 1 95 ? 17.608 -3.532 -17.042 1.00 84.38 95 ARG A C 1
ATOM 721 O O . ARG A 1 95 ? 18.500 -4.340 -16.779 1.00 84.38 95 ARG A O 1
ATOM 728 N N . LYS A 1 96 ? 17.800 -2.211 -16.961 1.00 86.62 96 LYS A N 1
ATOM 729 C CA . LYS A 1 96 ? 19.086 -1.616 -16.560 1.00 86.62 96 LYS A CA 1
ATOM 730 C C . LYS A 1 96 ? 19.457 -1.994 -15.128 1.00 86.62 96 LYS A C 1
ATOM 732 O O . LYS A 1 96 ? 20.573 -2.468 -14.915 1.00 86.62 96 LYS A O 1
ATOM 737 N N . ILE A 1 97 ? 18.531 -1.857 -14.179 1.00 86.81 97 ILE A N 1
ATOM 738 C CA . ILE A 1 97 ? 18.739 -2.233 -12.772 1.00 86.81 97 ILE A CA 1
ATOM 739 C C . ILE A 1 97 ? 19.069 -3.724 -12.667 1.00 86.81 97 ILE A C 1
ATOM 741 O O . ILE A 1 97 ? 20.075 -4.080 -12.058 1.00 86.81 97 ILE A O 1
ATOM 745 N N . THR A 1 98 ? 18.287 -4.580 -13.326 1.00 85.69 98 THR A N 1
ATOM 746 C CA . THR A 1 98 ? 18.498 -6.035 -13.355 1.00 85.69 98 THR A CA 1
ATOM 747 C C . THR A 1 98 ? 19.894 -6.361 -13.874 1.00 85.69 98 THR A C 1
ATOM 749 O O . THR A 1 98 ? 20.669 -6.994 -13.166 1.00 85.69 98 THR A O 1
ATOM 752 N N . SER A 1 99 ? 20.280 -5.837 -15.044 1.00 84.12 99 SER A N 1
ATOM 753 C CA . SER A 1 99 ? 21.612 -6.079 -15.620 1.00 84.12 99 SER A CA 1
ATOM 754 C C . SER A 1 99 ? 22.757 -5.639 -14.694 1.00 84.12 99 SER A C 1
ATOM 756 O O . SER A 1 99 ? 23.755 -6.348 -14.555 1.00 84.12 99 SER A O 1
ATOM 758 N N . ALA A 1 100 ? 22.599 -4.506 -14.002 1.00 85.88 100 ALA A N 1
ATOM 759 C CA . ALA A 1 100 ? 23.593 -3.986 -13.068 1.00 85.88 100 ALA A CA 1
ATOM 760 C C . ALA A 1 100 ? 23.694 -4.826 -11.782 1.00 85.88 100 ALA A C 1
ATOM 762 O O . ALA A 1 100 ? 24.796 -5.027 -11.262 1.00 85.88 100 ALA A O 1
ATOM 763 N N . LEU A 1 101 ? 22.562 -5.325 -11.274 1.00 87.25 101 LEU A N 1
ATOM 764 C CA . LEU A 1 101 ? 22.502 -6.174 -10.085 1.00 87.25 101 LEU A CA 1
ATOM 765 C C . LEU A 1 101 ? 23.012 -7.589 -10.371 1.00 87.25 101 LEU A C 1
ATOM 767 O O . LEU A 1 101 ? 23.826 -8.097 -9.602 1.00 87.25 101 LEU A O 1
ATOM 771 N N . THR A 1 102 ? 22.629 -8.197 -11.497 1.00 83.56 102 THR A N 1
ATOM 772 C CA . THR A 1 102 ? 23.116 -9.526 -11.902 1.00 83.56 102 THR A CA 1
ATOM 773 C C . THR A 1 102 ? 24.624 -9.518 -12.161 1.00 83.56 102 THR A C 1
ATOM 775 O O . THR A 1 102 ? 25.316 -10.469 -11.803 1.00 83.56 102 THR A O 1
ATOM 778 N N . ALA A 1 103 ? 25.176 -8.413 -12.680 1.00 84.62 103 ALA A N 1
ATOM 779 C CA . ALA A 1 103 ? 26.624 -8.232 -12.808 1.00 84.62 103 ALA A CA 1
ATOM 780 C C . ALA A 1 103 ? 27.356 -8.151 -11.450 1.00 84.62 103 ALA A C 1
ATOM 782 O O . ALA A 1 103 ? 28.580 -8.287 -11.391 1.00 84.62 103 ALA A O 1
ATOM 783 N N . ARG A 1 104 ? 26.636 -7.911 -10.345 1.00 90.06 104 ARG A N 1
ATOM 784 C CA . ARG A 1 104 ? 27.194 -7.740 -8.995 1.00 90.06 104 ARG A CA 1
ATOM 785 C C . ARG A 1 104 ? 26.388 -8.543 -7.961 1.00 90.06 104 ARG A C 1
ATOM 787 O O . ARG A 1 104 ? 25.648 -7.951 -7.172 1.00 90.06 104 ARG A O 1
ATOM 794 N N . PRO A 1 105 ? 26.620 -9.866 -7.836 1.00 82.31 105 PRO A N 1
ATOM 795 C CA . PRO A 1 105 ? 25.825 -10.758 -6.979 1.00 82.31 105 PRO A CA 1
ATOM 796 C C . PRO A 1 105 ? 25.733 -10.352 -5.498 1.00 82.31 105 PRO A C 1
ATOM 798 O O . PRO A 1 105 ? 24.790 -10.722 -4.802 1.00 82.31 105 PRO A O 1
ATOM 801 N N . ARG A 1 106 ? 26.715 -9.595 -4.982 1.00 85.62 106 ARG A N 1
ATOM 802 C CA . ARG A 1 106 ? 26.661 -9.032 -3.620 1.00 85.62 106 ARG A CA 1
ATOM 803 C C . ARG A 1 106 ? 25.603 -7.933 -3.483 1.00 85.62 106 ARG A C 1
ATOM 805 O O . ARG A 1 106 ? 24.917 -7.900 -2.470 1.00 85.62 106 ARG A O 1
ATOM 812 N N . LEU A 1 107 ? 25.469 -7.060 -4.484 1.00 85.56 107 LEU A N 1
ATOM 813 C CA . LEU A 1 107 ? 24.469 -5.988 -4.487 1.00 85.56 107 LEU A CA 1
ATOM 814 C C . LEU A 1 107 ? 23.064 -6.548 -4.683 1.00 85.56 107 LEU A C 1
ATOM 816 O O . LEU A 1 107 ? 22.136 -6.100 -4.022 1.00 85.56 107 LEU A O 1
ATOM 820 N N . GLU A 1 108 ? 22.928 -7.577 -5.520 1.00 85.50 108 GLU A N 1
ATOM 821 C CA . GLU A 1 108 ? 21.660 -8.281 -5.707 1.00 85.50 108 GLU A CA 1
ATOM 822 C C . GLU A 1 108 ? 21.114 -8.834 -4.378 1.00 85.50 108 GLU A C 1
ATOM 824 O O . GLU A 1 108 ? 19.956 -8.614 -4.035 1.00 85.50 108 GLU A O 1
ATOM 829 N N . LYS A 1 109 ? 21.974 -9.468 -3.567 1.00 85.50 109 LYS A N 1
ATOM 830 C CA . LYS A 1 109 ? 21.603 -9.969 -2.231 1.00 85.50 109 LYS A CA 1
ATOM 831 C C . LYS A 1 109 ? 21.293 -8.859 -1.223 1.00 85.50 109 LYS A C 1
ATOM 833 O O . LYS A 1 109 ? 20.543 -9.098 -0.283 1.00 85.50 109 LYS A O 1
ATOM 838 N N . LEU A 1 110 ? 21.881 -7.674 -1.390 1.00 91.06 110 LEU A N 1
ATOM 839 C CA . LEU A 1 110 ? 21.624 -6.508 -0.537 1.00 91.06 110 LEU A CA 1
ATOM 840 C C . LEU A 1 110 ? 20.345 -5.759 -0.922 1.00 91.06 110 LEU A C 1
ATOM 842 O O . LEU A 1 110 ? 19.856 -4.970 -0.118 1.00 91.06 110 LEU A O 1
ATOM 846 N N . MET A 1 111 ? 19.779 -6.026 -2.101 1.00 92.62 111 MET A N 1
ATOM 847 C CA . MET A 1 111 ? 18.570 -5.364 -2.582 1.00 92.62 111 MET A CA 1
ATOM 848 C C . MET A 1 111 ? 17.406 -5.516 -1.594 1.00 92.62 111 MET A C 1
ATOM 850 O O . MET A 1 111 ? 16.842 -4.513 -1.169 1.00 92.62 111 MET A O 1
ATOM 854 N N . ILE A 1 112 ? 17.079 -6.750 -1.190 1.00 95.31 112 ILE A N 1
ATOM 855 C CA . ILE A 1 112 ? 15.961 -7.015 -0.272 1.00 95.31 112 ILE A CA 1
ATOM 856 C C . ILE A 1 112 ? 16.181 -6.309 1.082 1.00 95.31 112 ILE A C 1
ATOM 858 O O . ILE A 1 112 ? 15.319 -5.513 1.452 1.00 95.31 112 ILE A O 1
ATOM 862 N N . PRO A 1 113 ? 17.314 -6.491 1.802 1.00 96.62 113 PRO A N 1
ATOM 863 C CA . PRO A 1 113 ? 17.542 -5.806 3.075 1.00 96.62 113 PRO A CA 1
ATOM 864 C C . PRO A 1 113 ? 17.491 -4.281 2.979 1.00 96.62 113 PRO A C 1
ATOM 866 O O . PRO A 1 113 ? 16.862 -3.639 3.818 1.00 96.62 113 PRO A O 1
ATOM 869 N N . VAL A 1 114 ? 18.133 -3.692 1.967 1.00 94.75 114 VAL A N 1
ATOM 870 C CA . VAL A 1 114 ? 18.208 -2.231 1.823 1.00 94.75 114 VAL A CA 1
ATOM 871 C C . VAL A 1 114 ? 16.827 -1.650 1.549 1.00 94.75 114 VAL A C 1
ATOM 873 O O . VAL A 1 114 ? 16.403 -0.721 2.235 1.00 94.75 114 VAL A O 1
ATOM 876 N N . LEU A 1 115 ? 16.102 -2.216 0.584 1.00 94.56 115 LEU A N 1
ATOM 877 C CA . LEU A 1 115 ? 14.790 -1.704 0.205 1.00 94.56 115 LEU A CA 1
ATOM 878 C C . LEU A 1 115 ? 13.754 -1.932 1.303 1.00 94.56 115 LEU A C 1
ATOM 880 O O . LEU A 1 115 ? 13.027 -1.005 1.640 1.00 94.56 115 LEU A O 1
ATOM 884 N N . MET A 1 116 ? 13.716 -3.116 1.920 1.00 97.00 116 MET A N 1
ATOM 885 C CA . MET A 1 116 ? 12.808 -3.363 3.044 1.00 97.00 116 MET A CA 1
ATOM 886 C C . MET A 1 116 ? 13.105 -2.447 4.232 1.00 97.00 116 MET A C 1
ATOM 888 O O . MET A 1 116 ? 12.172 -2.004 4.892 1.00 97.00 116 MET A O 1
ATOM 892 N N . THR A 1 117 ? 14.377 -2.123 4.494 1.00 95.75 117 THR A N 1
ATOM 893 C CA . THR A 1 117 ? 14.736 -1.151 5.539 1.00 95.75 117 THR A CA 1
ATOM 894 C C . THR A 1 117 ? 14.237 0.247 5.182 1.00 95.75 117 THR A C 1
ATOM 896 O O . THR A 1 117 ? 13.674 0.918 6.040 1.00 95.75 117 THR A O 1
ATOM 899 N N . LEU A 1 118 ? 14.387 0.674 3.924 1.00 92.62 118 LEU A N 1
ATOM 900 C CA . LEU A 1 118 ? 13.860 1.953 3.438 1.00 92.62 118 LEU A CA 1
ATOM 901 C C . LEU A 1 118 ? 12.335 2.031 3.616 1.00 92.62 118 LEU A C 1
ATOM 903 O O . LEU A 1 118 ? 11.830 2.994 4.189 1.00 92.62 118 LEU A O 1
ATOM 907 N N . PHE A 1 119 ? 11.610 0.996 3.184 1.00 93.12 119 PHE A N 1
ATOM 908 C CA . PHE A 1 119 ? 10.159 0.916 3.360 1.00 93.12 119 PHE A CA 1
ATOM 909 C C . PHE A 1 119 ? 9.760 0.859 4.833 1.00 93.12 119 PHE A C 1
ATOM 911 O O . PHE A 1 119 ? 8.808 1.520 5.229 1.00 93.12 119 PHE A O 1
ATOM 918 N N . SER A 1 120 ? 10.515 0.145 5.666 1.00 94.44 120 SER A N 1
ATOM 919 C CA . SER A 1 120 ? 10.289 0.101 7.112 1.00 94.44 120 SER A CA 1
ATOM 920 C C . SER A 1 120 ? 10.522 1.453 7.787 1.00 94.44 120 SER A C 1
ATOM 922 O O . SER A 1 120 ? 9.752 1.853 8.658 1.00 94.44 120 SER A O 1
ATOM 924 N N . LEU A 1 121 ? 11.532 2.216 7.368 1.00 91.25 121 LEU A N 1
ATOM 925 C CA . LEU A 1 121 ? 11.701 3.594 7.830 1.00 91.25 121 LEU A CA 1
ATOM 926 C C . LEU A 1 121 ? 10.497 4.449 7.428 1.00 91.25 121 LEU A C 1
ATOM 928 O O . LEU A 1 121 ? 9.944 5.148 8.276 1.00 91.25 121 LEU A O 1
ATOM 932 N N . ALA A 1 122 ? 10.044 4.337 6.177 1.00 86.62 122 ALA A N 1
ATOM 933 C CA . ALA A 1 122 ? 8.865 5.058 5.713 1.00 86.62 122 ALA A CA 1
ATOM 934 C C . ALA A 1 122 ? 7.602 4.682 6.513 1.00 86.62 122 ALA A C 1
ATOM 936 O O . ALA A 1 122 ? 6.877 5.560 6.972 1.00 86.62 122 ALA A O 1
ATOM 937 N N . GLY A 1 123 ? 7.376 3.394 6.780 1.00 88.75 123 GLY A N 1
ATOM 938 C CA . GLY A 1 123 ? 6.263 2.926 7.610 1.00 88.75 123 GLY A CA 1
ATOM 939 C C . GLY A 1 123 ? 6.344 3.407 9.064 1.00 88.75 123 GLY A C 1
ATOM 940 O O . GLY A 1 123 ? 5.334 3.794 9.648 1.00 88.75 123 GLY A O 1
ATOM 941 N N . SER A 1 124 ? 7.544 3.439 9.649 1.00 88.56 124 SER A N 1
ATOM 942 C CA . SER A 1 124 ? 7.744 3.831 11.052 1.00 88.56 124 SER A CA 1
ATOM 943 C C . SER A 1 124 ? 7.653 5.341 11.298 1.00 88.56 124 SER A C 1
ATOM 945 O O . SER A 1 124 ? 7.267 5.769 12.390 1.00 88.56 124 SER A O 1
ATOM 947 N N . VAL A 1 125 ? 8.023 6.152 10.304 1.00 82.69 125 VAL A N 1
ATOM 948 C CA . VAL A 1 125 ? 8.015 7.620 10.403 1.00 82.69 125 VAL A CA 1
ATOM 949 C C . VAL A 1 125 ? 6.705 8.203 9.875 1.00 82.69 125 VAL A C 1
ATOM 951 O O . VAL A 1 125 ? 6.126 9.065 10.527 1.00 82.69 125 VAL A O 1
ATOM 954 N N . PHE A 1 126 ? 6.216 7.718 8.732 1.00 74.38 126 PHE A N 1
ATOM 955 C CA . PHE A 1 126 ? 5.055 8.294 8.040 1.00 74.38 126 PHE A CA 1
ATOM 956 C C . PHE A 1 126 ? 3.767 7.522 8.257 1.00 74.38 126 PHE A C 1
ATOM 958 O O . PHE A 1 126 ? 2.690 8.074 8.081 1.00 74.38 126 PHE A O 1
ATOM 965 N N . GLY A 1 127 ? 3.862 6.248 8.628 1.00 75.38 127 GLY A N 1
ATOM 966 C CA . GLY A 1 127 ? 2.691 5.386 8.654 1.00 75.38 127 GLY A CA 1
ATOM 967 C C . GLY A 1 127 ? 2.239 4.923 7.275 1.00 75.38 127 GLY A C 1
ATOM 968 O O . GLY A 1 127 ? 1.067 4.619 7.115 1.00 75.38 127 GLY A O 1
ATOM 969 N N . MET A 1 128 ? 3.166 4.880 6.314 1.00 75.94 128 MET A N 1
ATOM 970 C CA . MET A 1 128 ? 2.904 4.632 4.898 1.00 75.94 128 MET A CA 1
ATOM 971 C C . MET A 1 128 ? 2.282 3.247 4.651 1.00 75.94 128 MET A C 1
ATOM 973 O O . MET A 1 128 ? 3.014 2.269 4.494 1.00 75.94 128 MET A O 1
ATOM 977 N N . ALA A 1 129 ? 0.954 3.137 4.645 1.00 72.00 129 ALA A N 1
ATOM 978 C CA . ALA A 1 129 ? 0.250 1.872 4.435 1.00 72.00 129 ALA A CA 1
ATOM 979 C C . ALA A 1 129 ? -0.337 1.807 3.020 1.00 72.00 129 ALA A C 1
ATOM 981 O O . ALA A 1 129 ? -0.063 0.864 2.272 1.00 72.00 129 ALA A O 1
ATOM 982 N N . GLU A 1 130 ? -1.091 2.827 2.621 1.00 73.25 130 GLU A N 1
ATOM 983 C CA . GLU A 1 130 ? -1.740 2.896 1.314 1.00 73.25 130 GLU A CA 1
ATOM 984 C C . GLU A 1 130 ? -0.770 3.295 0.191 1.00 73.25 130 GLU A C 1
ATOM 986 O O . GLU A 1 130 ? -0.872 2.792 -0.931 1.00 73.25 130 GLU A O 1
ATOM 991 N N . GLU A 1 131 ? 0.224 4.135 0.472 1.00 76.19 131 GLU A N 1
ATOM 992 C CA . GLU A 1 131 ? 1.169 4.647 -0.530 1.00 76.19 131 GLU A CA 1
ATOM 993 C C . GLU A 1 131 ? 2.196 3.592 -0.966 1.00 76.19 131 GLU A C 1
ATOM 995 O O . GLU A 1 131 ? 2.933 3.792 -1.928 1.00 76.19 131 GLU A O 1
ATOM 1000 N N . VAL A 1 132 ? 2.227 2.438 -0.298 1.00 84.50 132 VAL A N 1
ATOM 1001 C CA . VAL A 1 132 ? 3.068 1.285 -0.650 1.00 84.50 132 VAL A CA 1
ATOM 1002 C C . VAL A 1 132 ? 2.577 0.599 -1.930 1.00 84.50 132 VAL A C 1
ATOM 1004 O O . VAL A 1 132 ? 3.366 0.015 -2.675 1.00 84.50 132 VAL A O 1
ATOM 1007 N N . ILE A 1 133 ? 1.272 0.670 -2.200 1.00 81.00 133 ILE A N 1
ATOM 1008 C CA . ILE A 1 133 ? 0.605 -0.031 -3.304 1.00 81.00 133 ILE A CA 1
ATOM 1009 C C . ILE A 1 133 ? 1.225 0.294 -4.675 1.00 81.00 133 ILE A C 1
ATOM 1011 O O . ILE A 1 133 ? 1.559 -0.651 -5.393 1.00 81.00 133 ILE A O 1
ATOM 1015 N N . PRO A 1 134 ? 1.474 1.564 -5.053 1.00 76.19 134 PRO A N 1
ATOM 1016 C CA . PRO A 1 134 ? 2.148 1.861 -6.318 1.00 76.19 134 PRO A CA 1
ATOM 1017 C C . PRO A 1 134 ? 3.539 1.237 -6.461 1.00 76.19 134 PRO A C 1
ATOM 1019 O O . PRO A 1 134 ? 3.924 0.826 -7.555 1.00 76.19 134 PRO A O 1
ATOM 1022 N N . PHE A 1 135 ? 4.291 1.101 -5.368 1.00 84.38 135 PHE A N 1
ATOM 1023 C CA . PHE A 1 135 ? 5.607 0.469 -5.419 1.00 84.38 135 PHE A CA 1
ATOM 1024 C C . PHE A 1 135 ? 5.513 -1.025 -5.741 1.00 84.38 135 PHE A C 1
ATOM 1026 O O . PHE A 1 135 ? 6.400 -1.551 -6.412 1.00 84.38 135 PHE A O 1
ATOM 1033 N N . VAL A 1 136 ? 4.431 -1.707 -5.348 1.00 87.25 136 VAL A N 1
ATOM 1034 C CA . VAL A 1 136 ? 4.194 -3.117 -5.711 1.00 87.25 136 VAL A CA 1
ATOM 1035 C C . VAL A 1 136 ? 4.181 -3.296 -7.232 1.00 87.25 136 VAL A C 1
ATOM 1037 O O . VAL A 1 136 ? 4.762 -4.261 -7.730 1.00 87.25 136 VAL A O 1
ATOM 1040 N N . LEU A 1 137 ? 3.611 -2.341 -7.979 1.00 79.31 137 LEU A N 1
ATOM 1041 C CA . LEU A 1 137 ? 3.575 -2.375 -9.448 1.00 79.31 137 LEU A CA 1
ATOM 1042 C C . LEU A 1 137 ? 4.976 -2.339 -10.081 1.00 79.31 137 LEU A C 1
ATOM 1044 O O . LEU A 1 137 ? 5.157 -2.852 -11.179 1.00 79.31 137 LEU A O 1
ATOM 1048 N N . ILE A 1 138 ? 5.973 -1.779 -9.387 1.00 84.81 138 ILE A N 1
ATOM 1049 C CA . ILE A 1 138 ? 7.374 -1.733 -9.837 1.00 84.81 138 ILE A CA 1
ATOM 1050 C C . ILE A 1 138 ? 8.172 -2.933 -9.309 1.00 84.81 138 ILE A C 1
ATOM 1052 O O . ILE A 1 138 ? 8.972 -3.527 -10.034 1.00 84.81 138 ILE A O 1
ATOM 1056 N N . PHE A 1 139 ? 7.990 -3.299 -8.039 1.00 90.88 139 PHE A N 1
ATOM 1057 C CA . PHE A 1 139 ? 8.810 -4.331 -7.403 1.00 90.88 139 PHE A CA 1
ATOM 1058 C C . PHE A 1 139 ? 8.437 -5.749 -7.823 1.00 90.88 139 PHE A C 1
ATOM 1060 O O . PHE A 1 139 ? 9.321 -6.600 -7.854 1.00 90.88 139 PHE A O 1
ATOM 1067 N N . VAL A 1 140 ? 7.181 -6.011 -8.195 1.00 90.81 140 VAL A N 1
ATOM 1068 C CA . VAL A 1 140 ? 6.774 -7.300 -8.780 1.00 90.81 140 VAL A CA 1
ATOM 1069 C C . VAL A 1 140 ? 7.561 -7.620 -10.053 1.00 90.81 140 VAL A C 1
ATOM 1071 O O . VAL A 1 140 ? 8.251 -8.642 -10.060 1.00 90.81 140 VAL A O 1
ATOM 1074 N N . PRO A 1 141 ? 7.540 -6.781 -11.103 1.00 86.62 141 PRO A N 1
ATOM 1075 C CA . PRO A 1 141 ? 8.290 -7.083 -12.315 1.00 86.62 141 PRO A CA 1
ATOM 1076 C C . PRO A 1 141 ? 9.809 -7.072 -12.101 1.00 86.62 141 PRO A C 1
ATOM 1078 O O . PRO A 1 141 ? 10.503 -7.897 -12.689 1.00 86.62 141 PRO A O 1
ATOM 1081 N N . LEU A 1 142 ? 10.335 -6.222 -11.208 1.00 89.81 142 LEU A N 1
ATOM 1082 C CA . LEU A 1 142 ? 11.756 -6.247 -10.835 1.00 89.81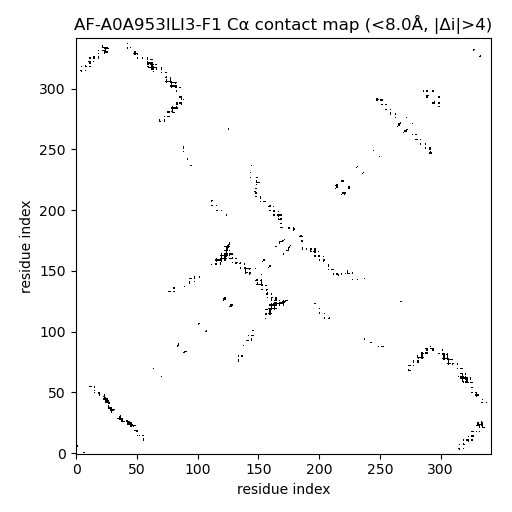 142 LEU A CA 1
ATOM 1083 C C . LEU A 1 142 ? 12.165 -7.546 -10.115 1.00 89.81 142 LEU A C 1
ATOM 1085 O O . LEU A 1 142 ? 13.267 -8.053 -10.312 1.00 89.81 142 LEU A O 1
ATOM 1089 N N . ALA A 1 143 ? 11.308 -8.086 -9.247 1.00 92.38 143 ALA A N 1
ATOM 1090 C CA . ALA A 1 143 ? 11.585 -9.342 -8.559 1.00 92.38 143 ALA A CA 1
ATOM 1091 C C . ALA A 1 143 ? 11.605 -10.513 -9.550 1.00 92.38 143 ALA A C 1
ATOM 1093 O O . ALA A 1 143 ? 12.556 -11.299 -9.539 1.00 92.38 143 ALA A O 1
ATOM 1094 N N . ILE A 1 144 ? 10.610 -10.572 -10.442 1.00 90.00 144 ILE A N 1
ATOM 1095 C CA . ILE A 1 144 ? 10.522 -11.582 -11.504 1.00 90.00 144 ILE A CA 1
ATOM 1096 C C . ILE A 1 144 ? 11.758 -11.509 -12.414 1.00 90.00 144 ILE A C 1
ATOM 1098 O O . ILE A 1 144 ? 12.416 -12.527 -12.629 1.00 90.00 144 ILE A O 1
ATOM 1102 N N . SER A 1 145 ? 12.168 -10.309 -12.848 1.00 85.12 145 SER A N 1
ATOM 1103 C CA . SER A 1 145 ? 13.342 -10.138 -13.722 1.00 85.12 145 SER A CA 1
ATOM 1104 C C . SER A 1 145 ? 14.667 -10.566 -13.078 1.00 85.12 145 SER A C 1
ATOM 1106 O O . SER A 1 145 ? 15.624 -10.889 -13.781 1.00 85.12 145 SER A O 1
ATOM 1108 N N . LEU A 1 146 ? 14.741 -10.597 -11.745 1.00 88.38 146 LEU A N 1
ATOM 1109 C CA . LEU A 1 146 ? 15.901 -11.064 -10.978 1.00 88.38 146 LEU A CA 1
ATOM 1110 C C . LEU A 1 146 ? 15.846 -12.565 -10.631 1.00 88.38 146 LEU A C 1
ATOM 1112 O O . LEU A 1 146 ? 16.749 -13.068 -9.946 1.00 88.38 146 LEU A O 1
ATOM 1116 N N . GLY A 1 147 ? 14.823 -13.287 -11.097 1.00 88.31 147 GLY A N 1
ATOM 1117 C CA . GLY A 1 147 ? 14.622 -14.715 -10.840 1.00 88.31 147 GLY A CA 1
ATOM 1118 C C . GLY A 1 147 ? 13.981 -15.029 -9.484 1.00 88.31 147 GLY A C 1
ATOM 1119 O O . GLY A 1 147 ? 14.146 -16.139 -8.973 1.00 88.31 147 GLY A O 1
ATOM 1120 N N . TYR A 1 148 ? 13.308 -14.052 -8.874 1.00 92.31 148 TYR A N 1
ATOM 1121 C CA . TYR A 1 148 ? 12.409 -14.261 -7.738 1.00 92.31 148 TYR A CA 1
ATOM 1122 C C . TYR A 1 148 ? 10.957 -14.395 -8.234 1.00 92.31 148 TYR A C 1
ATOM 1124 O O . TYR A 1 148 ? 10.713 -14.441 -9.435 1.00 92.31 148 TYR A O 1
ATOM 1132 N N . ASP A 1 149 ? 9.990 -14.481 -7.322 1.00 94.12 149 ASP A N 1
ATOM 1133 C CA . ASP A 1 149 ? 8.561 -14.497 -7.654 1.00 94.12 149 ASP A CA 1
ATOM 1134 C C . ASP A 1 149 ? 7.877 -13.163 -7.304 1.00 94.12 149 ASP A C 1
ATOM 1136 O O . ASP A 1 149 ? 8.455 -12.272 -6.663 1.00 94.12 149 ASP A O 1
ATOM 1140 N N . SER A 1 150 ? 6.615 -13.019 -7.706 1.00 93.94 150 SER A N 1
ATOM 1141 C CA . SER A 1 150 ? 5.810 -11.836 -7.396 1.00 93.94 150 SER A CA 1
ATOM 1142 C C . SER A 1 150 ? 5.543 -11.670 -5.899 1.00 93.94 150 SER A C 1
ATOM 1144 O O . SER A 1 150 ? 5.352 -10.540 -5.447 1.00 93.94 150 SER A O 1
ATOM 1146 N N . ILE A 1 151 ? 5.605 -12.747 -5.104 1.00 95.25 151 ILE A N 1
ATOM 1147 C CA . ILE A 1 151 ? 5.500 -12.674 -3.640 1.00 95.25 151 ILE A CA 1
ATOM 1148 C C . ILE A 1 151 ? 6.678 -11.889 -3.061 1.00 95.25 151 ILE A C 1
ATOM 1150 O O . ILE A 1 151 ? 6.448 -11.005 -2.238 1.00 95.25 151 ILE A O 1
ATOM 1154 N N . VAL A 1 152 ? 7.917 -12.140 -3.502 1.00 95.94 152 VAL A N 1
ATOM 1155 C CA . VAL A 1 152 ? 9.078 -11.322 -3.099 1.00 95.94 152 VAL A CA 1
ATOM 1156 C C . VAL A 1 152 ? 8.878 -9.862 -3.510 1.00 95.94 152 VAL A C 1
ATOM 1158 O O . VAL A 1 152 ? 9.118 -8.962 -2.704 1.00 95.94 152 VAL A O 1
ATOM 1161 N N . GLY A 1 153 ? 8.393 -9.625 -4.731 1.00 94.44 153 GLY A N 1
ATOM 1162 C CA . GLY A 1 153 ? 8.129 -8.277 -5.233 1.00 94.44 153 GLY A CA 1
ATOM 1163 C C . GLY A 1 153 ? 7.084 -7.503 -4.426 1.00 94.44 153 GLY A C 1
ATOM 1164 O O . GLY A 1 153 ? 7.261 -6.312 -4.193 1.00 94.44 153 GLY A O 1
ATOM 1165 N N . VAL A 1 154 ? 6.036 -8.167 -3.931 1.00 94.88 154 VAL A N 1
ATOM 1166 C CA . VAL A 1 154 ? 5.059 -7.560 -3.007 1.00 94.88 154 VAL A CA 1
ATOM 1167 C C . VAL A 1 154 ? 5.651 -7.407 -1.605 1.00 94.88 154 VAL A C 1
ATOM 1169 O O . VAL A 1 154 ? 5.453 -6.383 -0.953 1.00 94.88 154 VAL A O 1
ATOM 1172 N N . ALA A 1 155 ? 6.393 -8.410 -1.131 1.00 96.12 155 ALA A N 1
ATOM 1173 C CA . ALA A 1 155 ? 6.924 -8.463 0.225 1.00 96.12 155 ALA A CA 1
ATOM 1174 C C . ALA A 1 155 ? 7.895 -7.317 0.533 1.00 96.12 155 ALA A C 1
ATOM 1176 O O . ALA A 1 155 ? 7.842 -6.775 1.635 1.00 96.12 155 ALA A O 1
ATOM 1177 N N . ILE A 1 156 ? 8.753 -6.933 -0.419 1.00 96.12 156 ILE A N 1
ATOM 1178 C CA . ILE A 1 156 ? 9.737 -5.856 -0.225 1.00 96.12 156 ILE A CA 1
ATOM 1179 C C . ILE A 1 156 ? 9.064 -4.550 0.246 1.00 96.12 156 ILE A C 1
ATOM 1181 O O . ILE A 1 156 ? 9.385 -4.087 1.344 1.00 96.12 156 ILE A O 1
ATOM 1185 N N . PRO A 1 157 ? 8.137 -3.955 -0.527 1.00 94.44 157 PRO A N 1
ATOM 1186 C CA . PRO A 1 157 ? 7.466 -2.733 -0.117 1.00 94.44 157 PRO A CA 1
ATOM 1187 C C . PRO A 1 157 ? 6.447 -2.986 1.006 1.00 94.44 157 PRO A C 1
ATOM 1189 O O . PRO A 1 157 ? 6.450 -2.263 2.002 1.00 94.44 157 PRO A O 1
ATOM 1192 N N . PHE A 1 158 ? 5.629 -4.042 0.908 1.00 93.25 158 PHE A N 1
ATOM 1193 C CA . PHE A 1 158 ? 4.498 -4.272 1.817 1.00 93.25 158 PHE A CA 1
ATOM 1194 C C . PHE A 1 158 ? 4.917 -4.723 3.217 1.00 93.25 158 PHE A C 1
ATOM 1196 O O . PHE A 1 158 ? 4.551 -4.092 4.206 1.00 93.25 158 PHE A O 1
ATOM 1203 N N . LEU A 1 159 ? 5.721 -5.788 3.326 1.00 94.94 159 LEU A N 1
ATOM 1204 C CA . LEU A 1 159 ? 6.197 -6.265 4.629 1.00 94.94 159 LEU A CA 1
ATOM 1205 C C . LEU A 1 159 ? 7.254 -5.331 5.217 1.00 94.94 159 LEU A C 1
ATOM 1207 O O . LEU A 1 159 ? 7.322 -5.208 6.437 1.00 94.94 159 LEU A O 1
ATOM 1211 N N . GLY A 1 160 ? 8.045 -4.660 4.371 1.00 94.31 160 GLY A N 1
ATOM 1212 C CA . GLY A 1 160 ? 8.956 -3.603 4.804 1.00 94.31 160 GLY A CA 1
ATOM 1213 C C . GLY A 1 160 ? 8.197 -2.504 5.547 1.00 94.31 160 GLY A C 1
ATOM 1214 O O . GLY A 1 160 ? 8.435 -2.293 6.735 1.00 94.31 160 GLY A O 1
ATOM 1215 N N . ALA A 1 161 ? 7.229 -1.866 4.885 1.00 92.88 161 ALA A N 1
ATOM 1216 C CA . ALA A 1 161 ? 6.439 -0.793 5.482 1.00 92.88 161 ALA A CA 1
ATOM 1217 C C . ALA A 1 161 ? 5.614 -1.258 6.690 1.00 92.88 161 ALA A C 1
ATOM 1219 O O . ALA A 1 161 ? 5.609 -0.575 7.713 1.00 92.88 161 ALA A O 1
ATOM 1220 N N . ALA A 1 162 ? 5.000 -2.445 6.628 1.00 91.62 162 ALA A N 1
ATOM 1221 C CA . ALA A 1 162 ? 4.231 -2.998 7.743 1.00 91.62 162 ALA A CA 1
ATOM 1222 C C . ALA A 1 162 ? 5.091 -3.265 8.993 1.00 91.62 162 ALA A C 1
ATOM 1224 O O . ALA A 1 162 ? 4.662 -2.957 10.106 1.00 91.62 162 ALA A O 1
ATOM 1225 N N . ALA A 1 163 ? 6.313 -3.790 8.830 1.00 93.06 163 ALA A N 1
ATOM 1226 C CA . ALA A 1 163 ? 7.244 -3.987 9.946 1.00 93.06 163 ALA A CA 1
ATOM 1227 C C . ALA A 1 163 ? 7.603 -2.652 10.619 1.00 93.06 163 ALA A C 1
ATOM 1229 O O . ALA A 1 163 ? 7.630 -2.552 11.846 1.00 93.06 163 ALA A O 1
ATOM 1230 N N . GLY A 1 164 ? 7.819 -1.619 9.803 1.00 91.62 164 GLY A N 1
ATOM 1231 C CA . GLY A 1 164 ? 8.043 -0.253 10.254 1.00 91.62 164 GLY A CA 1
ATOM 1232 C C . GLY A 1 164 ? 6.866 0.324 11.026 1.00 91.62 164 GLY A C 1
ATOM 1233 O O . GLY A 1 164 ? 7.022 0.789 12.154 1.00 91.62 164 GLY A O 1
ATOM 1234 N N . PHE A 1 165 ? 5.680 0.244 10.424 1.00 89.69 165 PHE A N 1
ATOM 1235 C CA . PHE A 1 165 ? 4.422 0.715 10.995 1.00 89.69 165 PHE A CA 1
ATOM 1236 C C . PHE A 1 165 ? 4.118 0.055 12.342 1.00 89.69 165 PHE A C 1
ATOM 1238 O O . PHE A 1 165 ? 3.690 0.731 13.271 1.00 89.69 165 PHE A O 1
ATOM 1245 N N . GLY A 1 166 ? 4.378 -1.250 12.476 1.00 88.19 166 GLY A N 1
ATOM 1246 C CA . GLY A 1 166 ? 4.159 -1.979 13.727 1.00 88.19 166 GLY A CA 1
ATOM 1247 C C . GLY A 1 166 ? 5.007 -1.469 14.898 1.00 88.19 166 GLY A C 1
ATOM 1248 O O . GLY A 1 166 ? 4.555 -1.525 16.039 1.00 88.19 166 GLY A O 1
ATOM 1249 N N . ALA A 1 167 ? 6.210 -0.947 14.635 1.00 85.44 167 ALA A N 1
ATOM 1250 C CA . ALA A 1 167 ? 7.078 -0.377 15.669 1.00 85.44 167 ALA A CA 1
ATOM 1251 C C . ALA A 1 167 ? 6.870 1.137 15.884 1.00 85.44 167 ALA A C 1
ATOM 1253 O O . ALA A 1 167 ? 7.011 1.612 17.013 1.00 85.44 167 ALA A O 1
ATOM 1254 N N . ALA A 1 168 ? 6.543 1.877 14.814 1.00 82.06 168 ALA A N 1
ATOM 1255 C CA . ALA A 1 168 ? 6.086 3.274 14.806 1.00 82.06 168 ALA A CA 1
ATOM 1256 C C . ALA A 1 168 ? 6.810 4.211 15.793 1.00 82.06 168 ALA A C 1
ATOM 1258 O O . ALA A 1 168 ? 6.203 4.783 16.699 1.00 82.06 168 ALA A O 1
ATOM 1259 N N . PHE A 1 169 ? 8.122 4.404 15.641 1.00 82.44 169 PHE A N 1
ATOM 1260 C CA . PHE A 1 169 ? 8.874 5.198 16.621 1.00 82.44 169 PHE A CA 1
ATOM 1261 C C . PHE A 1 169 ? 8.692 6.722 16.489 1.00 82.44 169 PHE A C 1
ATOM 1263 O O . PHE A 1 169 ? 8.829 7.413 17.500 1.00 82.44 169 PHE A O 1
ATOM 1270 N N . PHE A 1 170 ? 8.334 7.235 15.303 1.00 79.88 170 PHE A N 1
ATOM 1271 C CA . PHE A 1 170 ? 8.026 8.660 15.073 1.00 79.88 170 PHE A CA 1
ATOM 1272 C C . PHE A 1 170 ? 6.663 8.921 14.425 1.00 79.88 170 PHE A C 1
ATOM 1274 O O . PHE A 1 170 ? 6.313 10.076 14.212 1.00 79.88 170 PHE A O 1
ATOM 1281 N N . ASN A 1 171 ? 5.883 7.879 14.143 1.00 79.62 171 ASN A N 1
ATOM 1282 C CA . ASN A 1 171 ? 4.616 8.010 13.440 1.00 79.62 171 ASN A CA 1
ATOM 1283 C C . ASN A 1 171 ? 3.617 8.904 14.216 1.00 79.62 171 ASN A C 1
ATOM 1285 O O . ASN A 1 171 ? 3.129 8.505 15.286 1.00 79.62 171 ASN A O 1
ATOM 1289 N N . PRO A 1 172 ? 3.270 10.094 13.686 1.00 68.56 172 PRO A N 1
ATOM 1290 C CA . PRO A 1 172 ? 2.372 11.022 14.364 1.00 68.56 172 PRO A CA 1
ATOM 1291 C C . PRO A 1 172 ? 0.915 10.547 14.332 1.00 68.56 172 PRO A C 1
ATOM 1293 O O . PRO A 1 172 ? 0.126 10.986 15.164 1.00 68.56 172 PRO A O 1
ATOM 1296 N N . PHE A 1 173 ? 0.563 9.637 13.417 1.00 69.06 173 PHE A N 1
ATOM 1297 C CA . PHE A 1 173 ? -0.783 9.098 13.212 1.00 69.06 173 PHE A CA 1
ATOM 1298 C C . PHE A 1 173 ? -1.089 7.865 14.064 1.00 69.06 173 PHE A C 1
ATOM 1300 O O . PHE A 1 173 ? -2.237 7.441 14.130 1.00 69.06 173 PHE A O 1
ATOM 1307 N N . THR A 1 174 ? -0.093 7.275 14.722 1.00 78.81 174 THR A N 1
ATOM 1308 C CA . THR A 1 174 ? -0.312 6.146 15.635 1.00 78.81 174 THR A CA 1
ATOM 1309 C C . THR A 1 174 ? 0.116 6.525 17.040 1.00 78.81 174 THR A C 1
ATOM 1311 O O . THR A 1 174 ? -0.710 6.916 17.863 1.00 78.81 174 THR A O 1
ATOM 1314 N N . VAL A 1 175 ? 1.417 6.476 17.306 1.00 80.56 175 VAL A N 1
ATOM 1315 C CA . VAL A 1 175 ? 2.000 6.745 18.618 1.00 80.56 175 VAL A CA 1
ATOM 1316 C C . VAL A 1 175 ? 1.771 8.192 19.037 1.00 80.56 175 VAL A C 1
ATOM 1318 O O . VAL A 1 175 ? 1.442 8.419 20.198 1.00 80.56 175 VAL A O 1
ATOM 1321 N N . GLY A 1 176 ? 1.878 9.152 18.111 1.00 73.25 176 GLY A N 1
ATOM 1322 C CA . GLY A 1 176 ? 1.602 10.561 18.408 1.00 73.25 176 GLY A CA 1
ATOM 1323 C C . GLY A 1 176 ? 0.175 10.786 18.917 1.00 73.25 176 GLY A C 1
ATOM 1324 O O . GLY A 1 176 ? -0.015 11.383 19.975 1.00 73.25 176 GLY A O 1
ATOM 1325 N N . ILE A 1 177 ? -0.820 10.228 18.216 1.00 72.56 177 ILE A N 1
ATOM 1326 C CA . ILE A 1 177 ? -2.228 10.277 18.642 1.00 72.56 177 ILE A CA 1
ATOM 1327 C C . ILE A 1 177 ? -2.408 9.554 19.977 1.00 72.56 177 ILE A C 1
ATOM 1329 O O . ILE A 1 177 ? -2.959 10.128 20.912 1.00 72.56 177 ILE A O 1
ATOM 1333 N N . ALA A 1 178 ? -1.928 8.313 20.083 1.00 78.06 178 ALA A N 1
ATOM 1334 C CA . ALA A 1 178 ? -2.116 7.496 21.276 1.00 78.06 178 ALA A CA 1
ATOM 1335 C C . ALA A 1 178 ? -1.532 8.169 22.527 1.00 78.06 178 ALA A C 1
ATOM 1337 O O . ALA A 1 178 ? -2.205 8.220 23.551 1.00 78.06 178 ALA A O 1
ATOM 1338 N N . GLN A 1 179 ? -0.320 8.728 22.440 1.00 78.44 179 GLN A N 1
ATOM 1339 C CA . GLN A 1 179 ? 0.322 9.446 23.546 1.00 78.44 179 GLN A CA 1
ATOM 1340 C C . GLN A 1 179 ? -0.429 10.721 23.924 1.00 78.44 179 GLN A C 1
ATOM 1342 O O . GLN A 1 179 ? -0.588 10.975 25.115 1.00 78.44 179 GLN A O 1
ATOM 1347 N N . GLY A 1 180 ? -0.933 11.467 22.935 1.00 73.12 180 GLY A N 1
ATOM 1348 C CA . GLY A 1 180 ? -1.789 12.629 23.177 1.00 73.12 180 GLY A CA 1
ATOM 1349 C C . GLY A 1 180 ? -3.058 12.264 23.950 1.00 73.12 180 GLY A C 1
ATOM 1350 O O . GLY A 1 180 ? -3.367 12.907 24.949 1.00 73.12 180 GLY A O 1
ATOM 1351 N N . LEU A 1 181 ? -3.732 11.176 23.559 1.00 71.38 181 LEU A N 1
ATOM 1352 C CA . LEU A 1 181 ? -4.962 10.708 24.213 1.00 71.38 181 LEU A CA 1
ATOM 1353 C C . LEU A 1 181 ? -4.755 10.328 25.686 1.00 71.38 181 LEU A C 1
ATOM 1355 O O . LEU A 1 181 ? -5.630 10.576 26.511 1.00 71.38 181 LEU A O 1
ATOM 1359 N N . VAL A 1 182 ? -3.606 9.736 26.027 1.00 78.06 182 VAL A N 1
ATOM 1360 C CA . VAL A 1 182 ? -3.300 9.315 27.407 1.00 78.06 182 VAL A CA 1
ATOM 1361 C C . VAL A 1 182 ? -2.445 10.322 28.188 1.00 78.06 182 VAL A C 1
ATOM 1363 O O . VAL A 1 182 ? -2.032 10.030 29.308 1.00 78.06 182 VAL A O 1
ATOM 1366 N N . GLY A 1 183 ? -2.153 11.497 27.616 1.00 77.50 183 GLY A N 1
ATOM 1367 C CA . GLY A 1 183 ? -1.382 12.564 28.265 1.00 77.50 183 GLY A CA 1
ATOM 1368 C C . GLY A 1 183 ? 0.113 12.271 28.459 1.00 77.50 183 GLY A C 1
ATOM 1369 O O . GLY A 1 183 ? 0.754 12.886 29.312 1.00 77.50 183 GLY A O 1
ATOM 1370 N N . LEU A 1 184 ? 0.690 11.334 27.700 1.00 84.88 184 LEU A N 1
ATOM 1371 C CA . LEU A 1 184 ? 2.123 11.033 27.759 1.00 84.88 184 LEU A CA 1
ATOM 1372 C C . LEU A 1 184 ? 2.939 12.007 26.893 1.00 84.88 184 LEU A C 1
ATOM 1374 O O . LEU A 1 184 ? 2.473 12.416 25.828 1.00 84.88 184 LEU A O 1
ATOM 1378 N N . PRO A 1 185 ? 4.199 12.318 27.268 1.00 82.94 185 PRO A N 1
ATOM 1379 C CA . PRO A 1 185 ? 5.076 13.109 26.415 1.00 82.94 185 PRO A CA 1
ATOM 1380 C C . PRO A 1 185 ? 5.248 12.450 25.044 1.00 82.94 185 PRO A C 1
ATOM 1382 O O . PRO A 1 185 ? 5.511 11.240 24.959 1.00 82.94 185 PRO A O 1
ATOM 1385 N N . LEU A 1 186 ? 5.139 13.252 23.981 1.00 79.88 186 LEU A N 1
ATOM 1386 C CA . LEU A 1 186 ? 5.356 12.788 22.613 1.00 79.88 186 LEU A CA 1
ATOM 1387 C C . LEU A 1 186 ? 6.743 12.150 22.486 1.00 79.88 186 LEU A C 1
ATOM 1389 O O . LEU A 1 186 ? 7.735 12.648 23.018 1.00 79.88 186 LEU A O 1
ATOM 1393 N N . TYR A 1 187 ? 6.790 11.009 21.804 1.00 77.88 187 TYR A N 1
ATOM 1394 C CA . TYR A 1 187 ? 7.989 10.202 21.573 1.00 77.88 187 TYR A CA 1
ATOM 1395 C C . TYR A 1 187 ? 8.632 9.603 22.838 1.00 77.88 187 TYR A C 1
ATOM 1397 O O . TYR A 1 187 ? 9.696 8.984 22.756 1.00 77.88 187 TYR A O 1
ATOM 1405 N N . SER A 1 188 ? 7.970 9.669 24.003 1.00 86.12 188 SER A N 1
ATOM 1406 C CA . SER A 1 188 ? 8.407 8.925 25.199 1.00 86.12 188 SER A CA 1
ATOM 1407 C C . SER A 1 188 ? 8.539 7.426 24.902 1.00 86.12 188 SER A C 1
ATOM 1409 O O . SER A 1 188 ? 7.691 6.859 24.219 1.00 86.12 188 SER A O 1
ATOM 1411 N N . GLY A 1 189 ? 9.616 6.780 25.361 1.00 88.44 189 GLY A N 1
ATOM 1412 C CA . GLY A 1 189 ? 9.903 5.370 25.046 1.00 88.44 189 GLY A CA 1
ATOM 1413 C C . GLY A 1 189 ? 10.636 5.124 23.716 1.00 88.44 189 GLY A C 1
ATOM 1414 O O . GLY A 1 189 ? 10.706 3.980 23.270 1.00 88.44 189 GLY A O 1
ATOM 1415 N N . LEU A 1 190 ? 11.211 6.162 23.090 1.00 88.81 190 LEU A N 1
ATOM 1416 C CA . LEU A 1 190 ? 11.904 6.075 21.795 1.00 88.81 190 LEU A CA 1
ATOM 1417 C C . LEU A 1 190 ? 12.942 4.941 21.716 1.00 88.81 190 LEU A C 1
ATOM 1419 O O . LEU A 1 190 ? 12.962 4.208 20.733 1.00 88.81 190 LEU A O 1
ATOM 1423 N N . GLY A 1 191 ? 13.765 4.751 22.755 1.00 91.44 191 GLY A N 1
ATOM 1424 C CA . GLY A 1 191 ? 14.783 3.692 22.774 1.00 91.44 191 GLY A CA 1
ATOM 1425 C C . GLY A 1 191 ? 14.192 2.286 22.623 1.00 91.44 191 GLY A C 1
ATOM 1426 O O . GLY A 1 191 ? 14.660 1.503 21.800 1.00 91.44 191 GLY A O 1
ATOM 1427 N N . TYR A 1 192 ? 13.108 1.988 23.344 1.00 91.00 192 TYR A N 1
ATOM 1428 C CA . TYR A 1 192 ? 12.387 0.719 23.208 1.00 91.00 192 TYR A CA 1
ATOM 1429 C C . TYR A 1 192 ? 11.792 0.552 21.802 1.00 91.00 192 TYR A C 1
ATOM 1431 O O . TYR A 1 192 ? 11.893 -0.523 21.206 1.00 91.00 192 TYR A O 1
ATOM 1439 N N . ARG A 1 193 ? 11.225 1.621 21.228 1.00 90.62 193 ARG A N 1
ATOM 1440 C CA . ARG A 1 193 ? 10.649 1.577 19.875 1.00 90.62 193 ARG A CA 1
ATOM 1441 C C . ARG A 1 193 ? 11.703 1.386 18.783 1.00 90.62 193 ARG A C 1
ATOM 1443 O O . ARG A 1 193 ? 11.471 0.650 17.834 1.00 90.62 193 ARG A O 1
ATOM 1450 N N . LEU A 1 194 ? 12.883 1.983 18.934 1.00 93.12 194 LEU A N 1
ATOM 1451 C CA . LEU A 1 194 ? 14.001 1.763 18.012 1.00 93.12 194 LEU A CA 1
ATOM 1452 C C . LEU A 1 194 ? 14.521 0.322 18.080 1.00 93.12 194 LEU A C 1
ATOM 1454 O O . LEU A 1 194 ? 14.798 -0.275 17.043 1.00 93.12 194 LEU A O 1
ATOM 1458 N N . ILE A 1 195 ? 14.606 -0.261 19.280 1.00 95.50 195 ILE A N 1
ATOM 1459 C CA . ILE A 1 195 ? 15.015 -1.663 19.454 1.00 95.50 195 ILE A C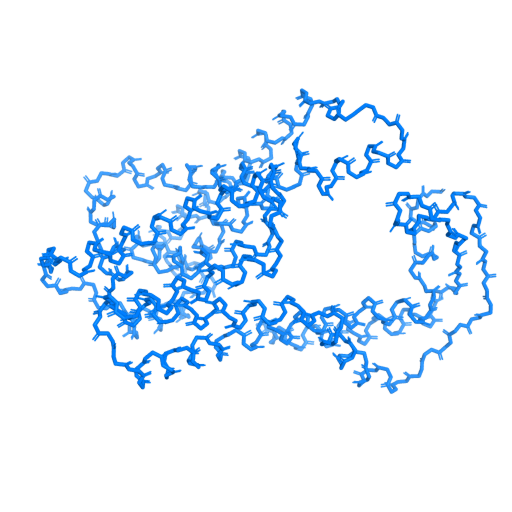A 1
ATOM 1460 C C . ILE A 1 195 ? 13.985 -2.607 18.824 1.00 95.50 195 ILE A C 1
ATOM 1462 O O . ILE A 1 195 ? 14.354 -3.490 18.052 1.00 95.50 195 ILE A O 1
ATOM 1466 N N . THR A 1 196 ? 12.697 -2.414 19.115 1.00 93.56 196 THR A N 1
ATOM 1467 C CA . THR A 1 196 ? 11.621 -3.237 18.535 1.00 93.56 196 THR A CA 1
ATOM 1468 C C . THR A 1 196 ? 11.539 -3.082 17.020 1.00 93.56 196 THR A C 1
ATOM 1470 O O . THR A 1 196 ? 11.394 -4.084 16.324 1.00 93.56 196 THR A O 1
ATOM 1473 N N . TRP A 1 197 ? 11.736 -1.871 16.492 1.00 94.88 197 TRP A N 1
ATOM 1474 C CA . TRP A 1 197 ? 11.850 -1.631 15.055 1.00 94.88 197 TRP A CA 1
ATOM 1475 C C . TRP A 1 197 ? 13.024 -2.385 14.432 1.00 94.88 197 TRP A C 1
ATOM 1477 O O . TRP A 1 197 ? 12.842 -3.063 13.420 1.00 94.88 197 TRP A O 1
ATOM 1487 N N . PHE A 1 198 ? 14.212 -2.305 15.038 1.00 95.94 198 PHE A N 1
ATOM 1488 C CA . PHE A 1 198 ? 15.410 -2.970 14.527 1.00 95.94 198 PHE A CA 1
ATOM 1489 C C . PHE A 1 198 ? 15.241 -4.494 14.514 1.00 95.94 198 PHE A C 1
ATOM 1491 O O . PHE A 1 198 ? 15.493 -5.140 13.496 1.00 95.94 198 PHE A O 1
ATOM 1498 N N . VAL A 1 199 ? 14.755 -5.069 15.619 1.00 96.31 199 VAL A N 1
ATOM 1499 C CA . VAL A 1 199 ? 14.524 -6.515 15.746 1.00 96.31 199 VAL A CA 1
ATOM 1500 C C . VAL A 1 199 ? 13.408 -6.980 14.810 1.00 96.31 199 VAL A C 1
ATOM 1502 O O . VAL A 1 199 ? 13.598 -7.948 14.074 1.00 96.31 199 VAL A O 1
ATOM 1505 N N . GLY A 1 200 ? 12.268 -6.286 14.795 1.00 95.38 200 GLY A N 1
ATOM 1506 C CA . GLY A 1 200 ? 11.115 -6.635 13.964 1.00 95.38 200 GLY A CA 1
ATOM 1507 C C . GLY A 1 200 ? 11.424 -6.539 12.471 1.00 95.38 200 GLY A C 1
ATOM 1508 O O . GLY A 1 200 ? 11.182 -7.487 11.724 1.00 95.38 200 GLY A O 1
ATOM 1509 N N . THR A 1 201 ? 12.049 -5.440 12.043 1.00 96.19 201 THR A N 1
ATOM 1510 C CA . THR A 1 201 ? 12.480 -5.255 10.648 1.00 96.19 201 THR A CA 1
ATOM 1511 C C . THR A 1 201 ? 13.529 -6.294 10.260 1.00 96.19 201 THR A C 1
ATOM 1513 O O . THR A 1 201 ? 13.414 -6.910 9.202 1.00 96.19 201 THR A O 1
ATOM 1516 N N . GLY A 1 202 ? 14.517 -6.552 11.125 1.00 97.19 202 GLY A N 1
ATOM 1517 C CA . GLY A 1 202 ? 15.547 -7.566 10.887 1.00 97.19 202 GLY A CA 1
ATOM 1518 C C . GLY A 1 202 ? 14.970 -8.974 10.725 1.00 97.19 202 GLY A C 1
ATOM 1519 O O . GLY A 1 202 ? 15.364 -9.696 9.808 1.00 97.19 202 GLY A O 1
ATOM 1520 N N . LEU A 1 203 ? 13.993 -9.346 11.557 1.00 97.12 203 LEU A N 1
ATOM 1521 C CA . LEU A 1 203 ? 13.308 -10.637 11.473 1.00 97.12 203 LEU A CA 1
ATOM 1522 C C . LEU A 1 203 ? 12.515 -10.773 10.167 1.00 97.12 203 LEU A C 1
ATOM 1524 O O . LEU A 1 203 ? 12.625 -11.798 9.492 1.00 97.12 203 LEU A O 1
ATOM 1528 N N . MET A 1 204 ? 11.776 -9.733 9.773 1.00 96.81 204 MET A N 1
ATOM 1529 C CA . MET A 1 204 ? 11.021 -9.733 8.516 1.00 96.81 204 MET A CA 1
ATOM 1530 C C . MET A 1 204 ? 11.939 -9.805 7.293 1.00 96.81 204 MET A C 1
ATOM 1532 O O . MET A 1 204 ? 11.686 -10.598 6.386 1.00 96.81 204 MET A O 1
ATOM 1536 N N . ILE A 1 205 ? 13.043 -9.052 7.290 1.00 97.75 205 ILE A N 1
ATOM 1537 C CA . ILE A 1 205 ? 14.064 -9.129 6.237 1.00 97.75 205 ILE A CA 1
ATOM 1538 C C . ILE A 1 205 ? 14.650 -10.538 6.159 1.00 97.75 205 ILE A C 1
ATOM 1540 O O . ILE A 1 205 ? 14.749 -11.096 5.068 1.00 97.75 205 ILE A O 1
ATOM 1544 N N . ALA A 1 206 ? 15.026 -11.130 7.296 1.00 97.31 206 ALA A N 1
ATOM 1545 C CA . ALA A 1 206 ? 15.586 -12.477 7.330 1.00 97.31 206 ALA A CA 1
ATOM 1546 C C . ALA A 1 206 ? 14.601 -13.507 6.761 1.00 97.31 206 ALA A C 1
ATOM 1548 O O . ALA A 1 206 ? 14.989 -14.348 5.948 1.00 97.31 206 ALA A O 1
ATOM 1549 N N . TRP A 1 207 ? 13.321 -13.406 7.124 1.00 97.19 207 TRP A N 1
ATOM 1550 C CA . TRP A 1 207 ? 12.276 -14.290 6.618 1.00 97.19 207 TRP A CA 1
ATOM 1551 C C . TRP A 1 207 ? 12.092 -14.167 5.097 1.00 97.19 207 TRP A C 1
ATOM 1553 O O . TRP A 1 207 ? 12.124 -15.182 4.394 1.00 97.19 207 TRP A O 1
ATOM 1563 N N . VAL A 1 208 ? 11.996 -12.940 4.568 1.00 97.19 208 VAL A N 1
ATOM 1564 C CA . VAL A 1 208 ? 11.883 -12.705 3.116 1.00 97.19 208 VAL A CA 1
ATOM 1565 C C . VAL A 1 208 ? 13.143 -13.167 2.385 1.00 97.19 208 VAL A C 1
ATOM 1567 O O . VAL A 1 208 ? 13.036 -13.782 1.331 1.00 97.19 208 VAL A O 1
ATOM 1570 N N . MET A 1 209 ? 14.334 -12.956 2.948 1.00 96.75 209 MET A N 1
ATOM 1571 C CA . MET A 1 209 ? 15.596 -13.430 2.366 1.00 96.75 209 MET A CA 1
ATOM 1572 C C . MET A 1 209 ? 15.663 -14.957 2.274 1.00 96.75 209 MET A C 1
ATOM 1574 O O . MET A 1 209 ? 16.098 -15.494 1.253 1.00 96.75 209 MET A O 1
ATOM 1578 N N . VAL A 1 210 ? 15.216 -15.672 3.312 1.00 96.00 210 VAL A N 1
ATOM 1579 C CA . VAL A 1 210 ? 15.131 -17.142 3.298 1.00 96.00 210 VAL A CA 1
ATOM 1580 C C . VAL A 1 210 ? 14.136 -17.610 2.237 1.00 96.00 210 VAL A C 1
ATOM 1582 O O . VAL A 1 210 ? 14.453 -18.511 1.454 1.00 96.00 210 VAL A O 1
ATOM 1585 N N . TYR A 1 211 ? 12.961 -16.981 2.173 1.00 95.88 211 TYR A N 1
ATOM 1586 C CA . TYR A 1 211 ? 11.952 -17.272 1.157 1.00 95.88 211 TYR A CA 1
ATOM 1587 C C . TYR A 1 211 ? 12.496 -17.030 -0.260 1.00 95.88 211 TYR A C 1
ATOM 1589 O O . TYR A 1 211 ? 12.482 -17.939 -1.090 1.00 95.88 211 TYR A O 1
ATOM 1597 N N . ALA A 1 212 ? 13.068 -15.854 -0.515 1.00 94.62 212 ALA A N 1
ATOM 1598 C CA . ALA A 1 212 ? 13.632 -15.458 -1.801 1.00 94.62 212 ALA A CA 1
ATOM 1599 C C . ALA A 1 212 ? 14.759 -16.402 -2.249 1.00 94.62 212 ALA A C 1
ATOM 1601 O O . ALA A 1 212 ? 14.786 -16.841 -3.398 1.00 94.62 212 ALA A O 1
ATOM 1602 N N . ALA A 1 213 ? 15.652 -16.796 -1.333 1.00 94.19 213 ALA A N 1
ATOM 1603 C CA . ALA A 1 213 ? 16.707 -17.766 -1.621 1.00 94.19 213 ALA A CA 1
ATOM 1604 C C . ALA A 1 213 ? 16.154 -19.160 -1.966 1.00 94.19 213 ALA A C 1
ATOM 1606 O O . ALA A 1 213 ? 16.733 -19.857 -2.803 1.00 94.19 213 ALA A O 1
ATOM 1607 N N . ARG A 1 214 ? 15.044 -19.578 -1.342 1.00 94.50 214 ARG A N 1
ATOM 1608 C CA . ARG A 1 214 ? 14.358 -20.837 -1.666 1.00 94.50 214 ARG A CA 1
ATOM 1609 C C . ARG A 1 214 ? 13.742 -20.786 -3.063 1.00 94.50 214 ARG A C 1
ATOM 1611 O O . ARG A 1 214 ? 13.997 -21.698 -3.846 1.00 94.50 214 ARG A O 1
ATOM 1618 N N . ILE A 1 215 ? 13.001 -19.723 -3.379 1.00 94.06 215 ILE A N 1
ATOM 1619 C CA . ILE A 1 215 ? 12.353 -19.552 -4.688 1.00 94.06 215 ILE A CA 1
ATOM 1620 C C . ILE A 1 215 ? 13.393 -19.472 -5.802 1.00 94.06 215 ILE A C 1
ATOM 1622 O O . ILE A 1 215 ? 13.291 -20.201 -6.783 1.00 94.06 215 ILE A O 1
ATOM 1626 N N . LYS A 1 216 ? 14.469 -18.704 -5.607 1.00 89.62 216 LYS A N 1
ATOM 1627 C CA . LYS A 1 216 ? 15.536 -18.585 -6.608 1.00 89.62 216 LYS A CA 1
ATOM 1628 C C . LYS A 1 216 ? 16.261 -19.909 -6.887 1.00 89.62 216 LYS A C 1
ATOM 1630 O O . LYS A 1 216 ? 16.761 -20.121 -7.985 1.00 89.62 216 LYS A O 1
ATOM 1635 N N . ARG A 1 217 ? 16.332 -20.815 -5.903 1.00 92.25 217 ARG A N 1
ATOM 1636 C CA . ARG A 1 217 ? 16.897 -22.168 -6.083 1.00 92.25 217 ARG A CA 1
ATOM 1637 C C . ARG A 1 217 ? 15.913 -23.144 -6.725 1.00 92.25 217 ARG A C 1
ATOM 1639 O O . ARG A 1 217 ? 16.353 -24.055 -7.419 1.00 92.25 217 ARG A O 1
ATOM 1646 N N . ARG A 1 218 ? 14.617 -23.018 -6.427 1.00 92.88 218 ARG A N 1
ATOM 1647 C CA . ARG A 1 218 ? 13.546 -23.898 -6.920 1.00 92.88 218 ARG A CA 1
ATOM 1648 C C . ARG A 1 218 ? 12.287 -23.071 -7.223 1.00 92.88 218 ARG A C 1
ATOM 1650 O O . ARG A 1 218 ? 11.409 -23.001 -6.357 1.00 92.88 218 ARG A O 1
ATOM 1657 N N . PRO A 1 219 ? 12.173 -22.477 -8.425 1.00 89.75 219 PRO A N 1
ATOM 1658 C CA . PRO A 1 219 ? 11.036 -21.623 -8.781 1.00 89.75 219 PRO A CA 1
ATOM 1659 C C . PRO A 1 219 ? 9.675 -22.320 -8.652 1.00 89.75 219 PRO A C 1
ATOM 1661 O O . PRO A 1 219 ? 8.725 -21.722 -8.157 1.00 89.75 219 PRO A O 1
ATOM 1664 N N . GLU A 1 220 ? 9.608 -23.618 -8.971 1.00 89.94 220 GLU A N 1
ATOM 1665 C CA . GLU A 1 220 ? 8.399 -24.455 -8.858 1.00 89.94 220 GLU A CA 1
ATOM 1666 C C . GLU A 1 220 ? 7.851 -24.583 -7.426 1.00 89.94 220 GLU A C 1
ATOM 1668 O O . GLU A 1 220 ? 6.713 -24.993 -7.223 1.00 89.94 220 GLU A O 1
ATOM 1673 N N . SER A 1 221 ? 8.647 -24.232 -6.410 1.00 89.94 221 SER A N 1
ATOM 1674 C CA . SER A 1 221 ? 8.174 -24.211 -5.021 1.00 89.94 221 SER A CA 1
ATOM 1675 C C . SER A 1 221 ? 7.305 -22.994 -4.685 1.00 89.94 221 SER A C 1
ATOM 1677 O O . SER A 1 221 ? 6.730 -22.948 -3.595 1.00 89.94 221 SER A O 1
ATOM 1679 N N . SER A 1 222 ? 7.211 -22.012 -5.588 1.00 90.94 222 SER A N 1
ATOM 1680 C CA . SER A 1 222 ? 6.339 -20.852 -5.421 1.00 90.94 222 SER A CA 1
ATOM 1681 C C . SER A 1 222 ? 4.876 -21.224 -5.667 1.00 90.94 222 SER A C 1
ATOM 1683 O O . SER A 1 222 ? 4.531 -21.833 -6.678 1.00 90.94 222 SER A O 1
ATOM 1685 N N . SER A 1 223 ? 3.981 -20.794 -4.774 1.00 89.50 223 SER A N 1
ATOM 1686 C CA . SER A 1 223 ? 2.531 -20.965 -4.950 1.00 89.50 223 SER A CA 1
ATOM 1687 C C . SER A 1 223 ? 1.965 -20.155 -6.120 1.00 89.50 223 SER A C 1
ATOM 1689 O O . SER A 1 223 ? 0.852 -20.428 -6.568 1.00 89.50 223 SER A O 1
ATOM 1691 N N . VAL A 1 224 ? 2.719 -19.167 -6.605 1.00 91.81 224 VAL A N 1
ATOM 1692 C CA . VAL A 1 224 ? 2.357 -18.300 -7.731 1.00 91.81 224 VAL A CA 1
ATOM 1693 C C . VAL A 1 224 ? 3.163 -18.617 -8.991 1.00 91.81 224 VAL A C 1
ATOM 1695 O O . VAL A 1 224 ? 3.071 -17.874 -9.959 1.00 91.81 224 VAL A O 1
ATOM 1698 N N . TYR A 1 225 ? 3.900 -19.735 -9.021 1.00 88.88 225 TYR A N 1
ATOM 1699 C CA . TYR A 1 225 ? 4.773 -20.108 -10.141 1.00 88.88 225 TYR A CA 1
ATOM 1700 C C . TYR A 1 225 ? 4.068 -20.051 -11.508 1.00 88.88 225 TYR A C 1
ATOM 1702 O O . TYR A 1 225 ? 4.554 -19.417 -12.439 1.00 88.88 225 TYR A O 1
ATOM 1710 N N . GLU A 1 226 ? 2.885 -20.657 -11.614 1.00 86.38 226 GLU A N 1
ATOM 1711 C CA . GLU A 1 226 ? 2.093 -20.672 -12.852 1.00 86.38 226 GLU A CA 1
ATOM 1712 C C . GLU A 1 226 ? 1.557 -19.282 -13.236 1.00 86.38 226 GLU A C 1
ATOM 1714 O O . GLU A 1 226 ? 1.540 -18.921 -14.413 1.00 86.38 226 GLU A O 1
ATOM 1719 N N . LEU A 1 227 ? 1.160 -18.480 -12.241 1.00 85.62 227 LEU A N 1
ATOM 1720 C CA . LEU A 1 227 ? 0.681 -17.109 -12.450 1.00 85.62 227 LEU A CA 1
ATOM 1721 C C . LEU A 1 227 ? 1.809 -16.199 -12.945 1.00 85.62 227 LEU A C 1
ATOM 1723 O O . LEU A 1 227 ? 1.605 -15.397 -13.857 1.00 85.62 227 LEU A O 1
ATOM 1727 N N . ASP A 1 228 ? 2.997 -16.339 -12.363 1.00 87.75 228 ASP A N 1
ATOM 1728 C CA . ASP A 1 228 ? 4.165 -15.545 -12.725 1.00 87.75 228 ASP A CA 1
ATOM 1729 C C . ASP A 1 228 ? 4.714 -15.957 -14.091 1.00 87.75 228 ASP A C 1
ATOM 1731 O O . ASP A 1 228 ? 5.038 -15.082 -14.890 1.00 87.75 228 ASP A O 1
ATOM 1735 N N . ARG A 1 229 ? 4.710 -17.256 -14.427 1.00 81.50 229 ARG A N 1
ATOM 1736 C CA . ARG A 1 229 ? 5.074 -17.732 -15.772 1.00 81.50 229 ARG A CA 1
ATOM 1737 C C . ARG A 1 229 ? 4.163 -17.134 -16.846 1.00 81.50 229 ARG A C 1
ATOM 1739 O O . ARG A 1 229 ? 4.643 -16.703 -17.891 1.00 81.50 229 ARG A O 1
ATOM 1746 N N . ALA A 1 230 ? 2.856 -17.066 -16.588 1.00 79.31 230 ALA A N 1
ATOM 1747 C CA . ALA A 1 230 ? 1.910 -16.435 -17.507 1.00 79.31 230 ALA A CA 1
ATOM 1748 C C . ALA A 1 230 ? 2.159 -14.921 -17.673 1.00 79.31 230 ALA A C 1
ATOM 1750 O O . ALA A 1 230 ? 1.999 -14.396 -18.773 1.00 79.31 230 ALA A O 1
ATOM 1751 N N . ARG A 1 231 ? 2.579 -14.222 -16.607 1.00 75.62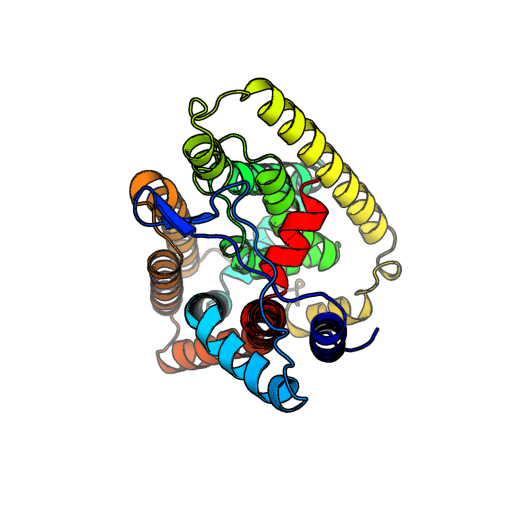 231 ARG A N 1
ATOM 1752 C CA . ARG A 1 231 ? 2.934 -12.790 -16.649 1.00 75.62 231 ARG A CA 1
ATOM 1753 C C . ARG A 1 231 ? 4.233 -12.519 -17.399 1.00 75.62 231 ARG A C 1
ATOM 1755 O O . ARG A 1 231 ? 4.292 -11.557 -18.163 1.00 75.62 231 ARG A O 1
ATOM 1762 N N . ASP A 1 232 ? 5.246 -13.353 -17.187 1.00 68.25 232 ASP A N 1
ATOM 1763 C CA . ASP A 1 232 ? 6.568 -13.209 -17.804 1.00 68.25 232 ASP A CA 1
ATOM 1764 C C . ASP A 1 232 ? 6.463 -13.287 -19.337 1.00 68.25 232 ASP A C 1
ATOM 1766 O O . ASP A 1 232 ? 6.915 -12.390 -20.049 1.00 68.25 232 ASP A O 1
ATOM 1770 N N . HIS A 1 233 ? 5.708 -14.270 -19.846 1.00 57.28 233 HIS A N 1
ATOM 1771 C CA . HIS A 1 233 ? 5.428 -14.414 -21.280 1.00 57.28 233 HIS A CA 1
ATOM 1772 C C . HIS A 1 233 ? 4.590 -13.276 -21.887 1.00 57.28 233 HIS A C 1
ATOM 1774 O O . HIS A 1 233 ? 4.682 -13.040 -23.090 1.00 57.28 233 HIS A O 1
ATOM 1780 N N . ALA A 1 234 ? 3.764 -12.590 -21.092 1.00 52.50 234 ALA A N 1
ATOM 1781 C CA . ALA A 1 234 ? 2.864 -11.545 -21.583 1.00 52.50 234 ALA A CA 1
ATOM 1782 C C . ALA A 1 234 ? 3.503 -10.144 -21.625 1.00 52.50 234 ALA A C 1
ATOM 1784 O O . ALA A 1 234 ? 3.086 -9.319 -22.436 1.00 52.50 234 ALA A O 1
ATOM 1785 N N . HIS A 1 235 ? 4.492 -9.861 -20.768 1.00 53.44 235 HIS A N 1
ATOM 1786 C CA . HIS A 1 235 ? 4.983 -8.491 -20.559 1.00 53.44 235 HIS A CA 1
ATOM 1787 C C . HIS A 1 235 ? 6.512 -8.323 -20.578 1.00 53.44 235 HIS A C 1
ATOM 1789 O O . HIS A 1 235 ? 6.984 -7.195 -20.736 1.00 53.44 235 HIS A O 1
ATOM 1795 N N . PHE A 1 236 ? 7.306 -9.395 -20.466 1.00 57.97 236 PHE A N 1
ATOM 1796 C CA . PHE A 1 236 ? 8.749 -9.286 -20.223 1.00 57.97 236 PHE A CA 1
ATOM 1797 C C . PHE A 1 236 ? 9.585 -10.166 -21.157 1.00 57.97 236 PHE A C 1
ATOM 1799 O O . PHE A 1 236 ? 10.329 -11.035 -20.717 1.00 57.97 236 PHE A O 1
ATOM 1806 N N . ASP A 1 237 ? 9.573 -9.881 -22.465 1.00 53.09 237 ASP A N 1
ATOM 1807 C CA . ASP A 1 237 ? 10.598 -10.443 -23.356 1.00 53.09 237 ASP A CA 1
ATOM 1808 C C . ASP A 1 237 ? 11.948 -9.734 -23.123 1.00 53.09 237 ASP A C 1
ATOM 1810 O O . ASP A 1 237 ? 12.315 -8.743 -23.772 1.00 53.09 237 ASP A O 1
ATOM 1814 N N . LEU A 1 238 ? 12.663 -10.170 -22.083 1.00 53.56 238 LEU A N 1
ATOM 1815 C CA . LEU A 1 238 ? 13.926 -9.588 -21.623 1.00 53.56 238 LEU A CA 1
ATOM 1816 C C . LEU A 1 238 ? 15.107 -9.849 -22.587 1.00 53.56 238 LEU A C 1
ATOM 1818 O O . LEU A 1 238 ? 16.186 -9.296 -22.375 1.00 53.56 238 LEU A O 1
ATOM 1822 N N . GLY A 1 239 ? 14.899 -10.617 -23.667 1.00 46.81 239 GLY A N 1
ATOM 1823 C CA . GLY A 1 239 ? 15.919 -11.022 -24.647 1.00 46.81 239 GLY A CA 1
ATOM 1824 C C . GLY A 1 239 ? 16.290 -9.988 -25.722 1.00 46.81 239 GLY A C 1
ATOM 1825 O O . GLY A 1 239 ? 17.150 -10.259 -26.558 1.00 46.81 239 GLY A O 1
ATOM 1826 N N . GLY A 1 240 ? 15.672 -8.804 -25.720 1.00 50.56 240 GLY A N 1
ATOM 1827 C CA . GLY A 1 240 ? 15.948 -7.738 -26.691 1.00 50.56 240 GLY A CA 1
ATOM 1828 C C . GLY A 1 240 ? 17.281 -7.006 -26.470 1.00 50.56 240 GLY A C 1
ATOM 1829 O O . GLY A 1 240 ? 17.711 -6.795 -25.335 1.00 50.56 240 GLY A O 1
ATOM 1830 N N . ALA A 1 241 ? 17.920 -6.591 -27.572 1.00 50.84 241 ALA A N 1
ATOM 1831 C CA . ALA A 1 241 ? 19.165 -5.818 -27.598 1.00 50.84 241 ALA A CA 1
ATOM 1832 C C . ALA A 1 241 ? 19.150 -4.621 -26.628 1.00 50.84 241 ALA A C 1
ATOM 1834 O O . ALA A 1 241 ? 18.103 -4.030 -26.365 1.00 50.84 241 ALA A O 1
ATOM 1835 N N . SER A 1 242 ? 20.324 -4.236 -26.108 1.00 57.59 242 SER A N 1
ATOM 1836 C CA . SER A 1 242 ? 20.434 -3.130 -25.152 1.00 57.59 242 SER A CA 1
ATOM 1837 C C . SER A 1 242 ? 19.903 -1.840 -25.781 1.00 57.59 242 SER A C 1
ATOM 1839 O O . SER A 1 242 ? 20.565 -1.231 -26.624 1.00 57.59 242 SER A O 1
ATOM 1841 N N . GLU A 1 243 ? 18.709 -1.420 -25.380 1.00 68.06 243 GLU A N 1
ATOM 1842 C CA . GLU A 1 243 ? 18.149 -0.180 -25.892 1.00 68.06 243 GLU A CA 1
ATOM 1843 C C . GLU A 1 243 ? 18.977 1.014 -25.377 1.00 68.06 243 GLU A C 1
ATOM 1845 O O . GLU A 1 243 ? 19.372 1.042 -24.197 1.00 68.06 243 GLU A O 1
ATOM 1850 N N . PRO A 1 244 ? 19.297 1.990 -26.243 1.00 75.81 244 PRO A N 1
ATOM 1851 C CA . PRO A 1 244 ? 20.101 3.142 -25.865 1.00 75.81 244 PRO A CA 1
ATOM 1852 C C . PRO A 1 244 ? 19.325 4.090 -24.945 1.00 75.81 244 PRO A C 1
ATOM 1854 O O . PRO A 1 244 ? 18.093 4.123 -24.916 1.00 75.81 244 PRO A O 1
ATOM 1857 N N . TRP A 1 245 ? 20.066 4.900 -24.188 1.00 82.88 245 TRP A N 1
ATOM 1858 C CA . TRP A 1 245 ? 19.479 6.022 -23.464 1.00 82.88 245 TRP A CA 1
ATOM 1859 C C . TRP A 1 245 ? 18.865 7.009 -24.460 1.00 82.88 245 TRP A C 1
ATOM 1861 O O . TRP A 1 245 ? 19.515 7.422 -25.416 1.00 82.88 245 TRP A O 1
ATOM 1871 N N . SER A 1 246 ? 17.619 7.404 -24.215 1.00 88.38 246 SER A N 1
ATOM 1872 C CA . SER A 1 246 ? 16.934 8.460 -24.961 1.00 88.38 246 SER A CA 1
ATOM 1873 C C . SER A 1 246 ? 16.680 9.642 -24.036 1.00 88.38 246 SER A C 1
ATOM 1875 O O . SER A 1 246 ? 16.331 9.442 -22.870 1.00 88.38 246 SER A O 1
ATOM 1877 N N . GLY A 1 247 ? 16.796 10.867 -24.556 1.00 89.56 247 GLY A N 1
ATOM 1878 C CA . GLY A 1 247 ? 16.491 12.083 -23.795 1.00 89.56 247 GLY A CA 1
ATOM 1879 C C . GLY A 1 247 ? 15.079 12.067 -23.198 1.00 89.56 247 GLY A C 1
ATOM 1880 O O . GLY A 1 247 ? 14.898 12.491 -22.062 1.00 89.56 247 GLY A O 1
ATOM 1881 N N . ARG A 1 248 ? 14.102 11.472 -23.903 1.00 90.19 248 ARG A N 1
ATOM 1882 C CA . ARG A 1 248 ? 12.729 11.299 -23.391 1.00 90.19 248 ARG A CA 1
ATOM 1883 C C . ARG A 1 248 ? 12.676 10.386 -22.169 1.00 90.19 248 ARG A C 1
ATOM 1885 O O . ARG A 1 248 ? 12.055 10.735 -21.176 1.00 90.19 248 ARG A O 1
ATOM 1892 N N . ARG A 1 249 ? 13.380 9.250 -22.208 1.00 89.69 249 ARG A N 1
ATOM 1893 C CA . ARG A 1 249 ? 13.438 8.303 -21.079 1.00 89.69 249 ARG A CA 1
ATOM 1894 C C . ARG A 1 249 ? 14.125 8.918 -19.870 1.00 89.69 249 ARG A C 1
ATOM 1896 O O . ARG A 1 249 ? 13.645 8.763 -18.755 1.00 89.69 249 ARG A O 1
ATOM 1903 N N . VAL A 1 250 ? 15.220 9.648 -20.091 1.00 92.00 250 VAL A N 1
ATOM 1904 C CA . VAL A 1 250 ? 15.891 10.395 -19.019 1.00 92.00 250 VAL A CA 1
ATOM 1905 C C . VAL A 1 250 ? 14.934 11.418 -18.413 1.00 92.00 250 VAL A C 1
ATOM 1907 O O . VAL A 1 250 ? 14.819 11.473 -17.195 1.00 92.00 250 VAL A O 1
ATOM 1910 N N . ALA A 1 251 ? 14.201 12.173 -19.235 1.00 94.12 251 ALA A N 1
ATOM 1911 C CA . ALA A 1 251 ? 13.232 13.149 -18.746 1.00 94.12 251 ALA A CA 1
ATOM 1912 C C . ALA A 1 251 ? 12.101 12.497 -17.928 1.00 94.12 251 ALA A C 1
ATOM 1914 O O . ALA A 1 251 ? 11.796 12.981 -16.842 1.00 94.12 251 ALA A O 1
ATOM 1915 N N . VAL A 1 252 ? 11.538 11.370 -18.383 1.00 93.81 252 VAL A N 1
ATOM 1916 C CA . VAL A 1 252 ? 10.526 10.606 -17.625 1.00 93.81 252 VAL A CA 1
ATOM 1917 C C . VAL A 1 252 ? 11.093 10.095 -16.293 1.00 93.81 252 VAL A C 1
ATOM 1919 O O . VAL A 1 252 ? 10.443 10.242 -15.261 1.00 93.81 252 VAL A O 1
ATOM 1922 N N . LEU A 1 253 ? 12.320 9.564 -16.272 1.00 91.62 253 LEU A N 1
ATOM 1923 C CA . LEU A 1 253 ? 12.972 9.114 -15.034 1.00 91.62 253 LEU A CA 1
ATOM 1924 C C . LEU A 1 253 ? 13.260 10.265 -14.066 1.00 91.62 253 LEU A C 1
ATOM 1926 O O . LEU A 1 253 ? 13.064 10.116 -12.863 1.00 91.62 253 LEU A O 1
ATOM 1930 N N . VAL A 1 254 ? 13.709 11.413 -14.575 1.00 94.31 254 VAL A N 1
ATOM 1931 C CA . VAL A 1 254 ? 13.942 12.613 -13.761 1.00 94.31 254 VAL A CA 1
ATOM 1932 C C . VAL A 1 254 ? 12.629 13.117 -13.176 1.00 94.31 254 VAL A C 1
ATOM 1934 O O . VAL A 1 254 ? 12.585 13.397 -11.982 1.00 94.31 254 VAL A O 1
ATOM 1937 N N . LEU A 1 255 ? 11.555 13.169 -13.970 1.00 95.25 255 LEU A N 1
ATOM 1938 C CA . LEU A 1 255 ? 10.220 13.497 -13.467 1.00 95.25 255 LEU A CA 1
ATOM 1939 C C . LEU A 1 255 ? 9.776 12.511 -12.388 1.00 95.25 255 LEU A C 1
ATOM 1941 O O . LEU A 1 255 ? 9.183 12.928 -11.403 1.00 95.25 255 LEU A O 1
ATOM 1945 N N . PHE A 1 256 ? 10.106 11.228 -12.528 1.00 91.25 256 PHE A N 1
ATOM 1946 C CA . PHE A 1 256 ? 9.716 10.210 -11.556 1.00 91.25 256 PHE A CA 1
ATOM 1947 C C . PHE A 1 256 ? 10.432 10.417 -10.236 1.00 91.25 256 PHE A C 1
ATOM 1949 O O . PHE A 1 256 ? 9.793 10.492 -9.190 1.00 91.25 256 PHE A O 1
ATOM 1956 N N . LEU A 1 257 ? 11.749 10.606 -10.285 1.00 90.44 257 LEU A N 1
ATOM 1957 C CA . LEU A 1 257 ? 12.539 10.919 -9.100 1.00 90.44 257 LEU A CA 1
ATOM 1958 C C . LEU A 1 257 ? 12.114 12.248 -8.462 1.00 90.44 257 LEU A C 1
ATOM 1960 O O . LEU A 1 257 ? 12.037 12.327 -7.238 1.00 90.44 257 LEU A O 1
ATOM 1964 N N . ALA A 1 258 ? 11.790 13.262 -9.268 1.00 94.31 258 ALA A N 1
ATOM 1965 C CA . ALA A 1 258 ? 11.273 14.536 -8.780 1.00 94.31 258 ALA A CA 1
ATOM 1966 C C . ALA A 1 258 ? 9.924 14.355 -8.072 1.00 94.31 258 ALA A C 1
ATOM 1968 O O . ALA A 1 258 ? 9.781 14.810 -6.943 1.00 94.31 258 ALA A O 1
ATOM 1969 N N . SER A 1 259 ? 8.977 13.620 -8.662 1.00 91.81 259 SER A N 1
ATOM 1970 C CA . SER A 1 259 ? 7.695 13.303 -8.026 1.00 91.81 259 SER A CA 1
ATOM 1971 C C . SER A 1 259 ? 7.874 12.509 -6.732 1.00 91.81 259 SER A C 1
ATOM 1973 O O . SER A 1 259 ? 7.193 12.802 -5.757 1.00 91.81 259 SER A O 1
ATOM 1975 N N . MET A 1 260 ? 8.818 11.564 -6.666 1.00 85.56 260 MET A N 1
ATOM 1976 C CA . MET A 1 260 ? 9.118 10.846 -5.418 1.00 85.56 260 MET A CA 1
ATOM 1977 C C . MET A 1 260 ? 9.722 11.768 -4.350 1.00 85.56 260 MET A C 1
ATOM 1979 O O . MET A 1 260 ? 9.370 11.662 -3.178 1.00 85.56 260 MET A O 1
ATOM 1983 N N . ALA A 1 261 ? 10.595 12.704 -4.728 1.00 86.88 261 ALA A N 1
ATOM 1984 C CA . ALA A 1 261 ? 11.131 13.696 -3.797 1.00 86.88 261 ALA A CA 1
ATOM 1985 C C . ALA A 1 261 ? 10.038 14.658 -3.299 1.00 86.88 261 ALA A C 1
ATOM 1987 O O . ALA A 1 261 ? 9.966 14.940 -2.102 1.00 86.88 261 ALA A O 1
ATOM 1988 N N . THR A 1 262 ? 9.154 15.112 -4.193 1.00 91.31 262 THR A N 1
ATOM 1989 C CA . THR A 1 262 ? 7.988 15.934 -3.846 1.00 91.31 262 THR A CA 1
ATOM 1990 C C . THR A 1 262 ? 7.019 15.182 -2.943 1.00 91.31 262 THR A C 1
ATOM 1992 O O . THR A 1 262 ? 6.503 15.787 -2.013 1.00 91.31 262 THR A O 1
ATOM 1995 N N . LEU A 1 263 ? 6.814 13.878 -3.154 1.00 83.75 263 LEU A N 1
ATOM 1996 C CA . LEU A 1 263 ? 6.011 13.033 -2.269 1.00 83.75 263 LEU A CA 1
ATOM 1997 C C . LEU A 1 263 ? 6.583 13.036 -0.848 1.00 83.75 263 LEU A C 1
ATOM 1999 O O . LEU A 1 263 ? 5.869 13.337 0.103 1.00 83.75 263 LEU A O 1
ATOM 2003 N N . VAL A 1 264 ? 7.882 12.753 -0.709 1.00 79.00 264 VAL A N 1
ATOM 2004 C CA . VAL A 1 264 ? 8.558 12.721 0.598 1.00 79.00 264 VAL A CA 1
ATOM 2005 C C . VAL A 1 264 ? 8.479 14.081 1.292 1.00 79.00 264 VAL A C 1
ATOM 2007 O O . VAL A 1 264 ? 8.140 14.147 2.472 1.00 79.00 264 VAL A O 1
ATOM 2010 N N . TRP A 1 265 ? 8.745 15.170 0.567 1.00 85.81 265 TRP A N 1
ATOM 2011 C CA . TRP A 1 265 ? 8.619 16.528 1.100 1.00 85.81 265 TRP A CA 1
ATOM 2012 C C . TRP A 1 265 ? 7.173 16.880 1.481 1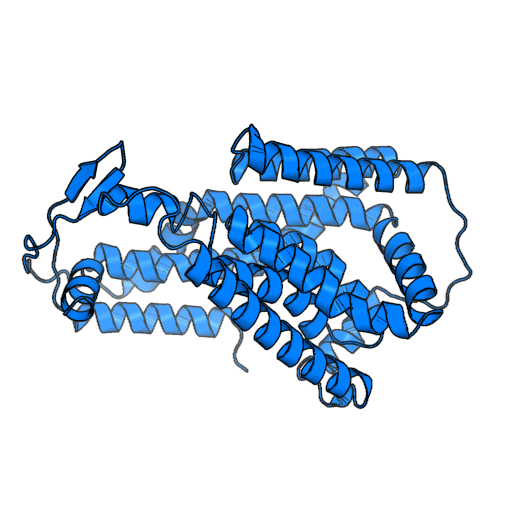.00 85.81 265 TRP A C 1
ATOM 2014 O O . TRP A 1 265 ? 6.942 17.428 2.556 1.00 85.81 265 TRP A O 1
ATOM 2024 N N . GLY A 1 266 ? 6.202 16.537 0.635 1.00 82.56 266 GLY A N 1
ATOM 2025 C CA . GLY A 1 266 ? 4.787 16.818 0.856 1.00 82.56 266 GLY A CA 1
ATOM 2026 C C . GLY A 1 266 ? 4.238 16.103 2.088 1.00 82.56 266 GLY A C 1
ATOM 2027 O O . GLY A 1 266 ? 3.505 16.700 2.870 1.00 82.56 266 GLY A O 1
ATOM 2028 N N . ILE A 1 267 ? 4.664 14.861 2.321 1.00 70.81 267 ILE A N 1
ATOM 2029 C CA . ILE A 1 267 ? 4.316 14.112 3.534 1.00 70.81 267 ILE A CA 1
ATOM 2030 C C . ILE A 1 267 ? 4.988 14.733 4.772 1.00 70.81 267 ILE A C 1
ATOM 2032 O O . ILE A 1 267 ? 4.332 14.910 5.797 1.00 70.81 267 ILE A O 1
ATOM 2036 N N . LEU A 1 268 ? 6.282 15.070 4.689 1.00 71.81 268 LEU A N 1
ATOM 2037 C CA . LEU A 1 268 ? 7.067 15.565 5.830 1.00 71.81 268 LEU A CA 1
ATOM 2038 C C . LEU A 1 268 ? 6.665 16.969 6.288 1.00 71.81 268 LEU A C 1
ATOM 2040 O O . LEU A 1 268 ? 6.465 17.197 7.479 1.00 71.81 268 LEU A O 1
ATOM 2044 N N . GLU A 1 269 ? 6.597 17.903 5.346 1.00 80.19 269 GLU A N 1
ATOM 2045 C CA . GLU A 1 269 ? 6.479 19.331 5.639 1.00 80.19 269 GLU A CA 1
ATOM 2046 C C . GLU A 1 269 ? 5.041 19.809 5.452 1.00 80.19 269 GLU A C 1
ATOM 2048 O O . GLU A 1 269 ? 4.458 20.435 6.337 1.00 80.19 269 GLU A O 1
ATOM 2053 N N . ALA A 1 270 ? 4.438 19.465 4.310 1.00 79.69 270 ALA A N 1
ATOM 2054 C CA . ALA A 1 270 ? 3.096 19.916 3.957 1.00 79.69 270 ALA A CA 1
ATOM 2055 C C . ALA A 1 270 ? 1.979 19.053 4.571 1.00 79.69 270 ALA A C 1
ATOM 2057 O O . ALA A 1 270 ? 0.807 19.405 4.438 1.00 79.69 270 ALA A O 1
ATOM 2058 N N . LYS A 1 271 ? 2.334 17.954 5.257 1.00 76.62 271 LYS A N 1
ATOM 2059 C CA . LYS A 1 271 ? 1.409 16.994 5.886 1.00 76.62 271 LYS A CA 1
ATOM 2060 C C . LYS A 1 271 ? 0.332 16.488 4.923 1.00 76.62 271 LYS A C 1
ATOM 2062 O O . LYS A 1 271 ? -0.822 16.321 5.312 1.00 76.62 271 LYS A O 1
ATOM 2067 N N . TRP A 1 272 ? 0.721 16.275 3.667 1.00 80.75 272 TRP A N 1
ATOM 2068 C CA . TRP A 1 272 ? -0.161 15.748 2.633 1.00 80.75 272 TRP A CA 1
ATOM 2069 C C . TRP A 1 272 ? -0.750 14.406 3.034 1.00 80.75 272 TRP A C 1
ATOM 2071 O O . TRP A 1 272 ? -0.059 13.551 3.596 1.00 80.75 272 TRP A O 1
ATOM 2081 N N . PHE A 1 273 ? -2.027 14.238 2.712 1.00 75.94 273 PHE A N 1
ATOM 2082 C CA . PHE A 1 273 ? -2.753 13.002 2.930 1.00 75.94 273 PHE A CA 1
ATOM 2083 C C . PHE A 1 273 ? -3.199 12.431 1.579 1.00 75.94 273 PHE A C 1
ATOM 2085 O O . PHE A 1 273 ? -2.632 12.736 0.528 1.00 75.94 273 PHE A O 1
ATOM 2092 N N . ILE A 1 274 ? -4.194 11.550 1.595 1.00 78.62 274 ILE A N 1
ATOM 2093 C CA . ILE A 1 274 ? -4.600 10.758 0.430 1.00 78.62 274 ILE A CA 1
ATOM 2094 C C . ILE A 1 274 ? -4.952 11.636 -0.788 1.00 78.62 274 ILE A C 1
ATOM 2096 O O . ILE A 1 274 ? -4.627 11.268 -1.918 1.00 78.62 274 ILE A O 1
ATOM 2100 N N . GLU A 1 275 ? -5.586 12.794 -0.583 1.00 85.06 275 GLU A N 1
ATOM 2101 C CA . GLU A 1 275 ? -6.019 13.680 -1.673 1.00 85.06 275 GLU A CA 1
ATOM 2102 C C . GLU A 1 275 ? -4.835 14.295 -2.428 1.00 85.06 275 GLU A C 1
ATOM 2104 O O . GLU A 1 275 ? -4.731 14.147 -3.650 1.00 85.06 275 GLU A O 1
ATOM 2109 N N . GLU A 1 276 ? -3.908 14.937 -1.716 1.00 86.69 276 GLU A N 1
ATOM 2110 C CA . GLU A 1 276 ? -2.754 15.597 -2.328 1.00 86.69 276 GLU A CA 1
ATOM 2111 C C . GLU A 1 276 ? -1.781 14.582 -2.933 1.00 86.69 276 GLU A C 1
ATOM 2113 O O . GLU A 1 276 ? -1.234 14.810 -4.016 1.00 86.69 276 GLU A O 1
ATOM 2118 N N . ILE A 1 277 ? -1.613 13.425 -2.284 1.00 84.38 277 ILE A N 1
ATOM 2119 C CA . ILE A 1 277 ? -0.795 12.328 -2.812 1.00 84.38 277 ILE A CA 1
ATOM 2120 C C . ILE A 1 277 ? -1.420 11.785 -4.104 1.00 84.38 277 ILE A C 1
ATOM 2122 O O . ILE A 1 277 ? -0.717 11.585 -5.098 1.00 84.38 277 ILE A O 1
ATOM 2126 N N . GLY A 1 278 ? -2.742 11.595 -4.133 1.00 88.19 278 GLY A N 1
ATOM 2127 C CA . GLY A 1 278 ? -3.462 11.173 -5.335 1.00 88.19 278 GLY A CA 1
ATOM 2128 C C . GLY A 1 278 ? -3.306 12.172 -6.483 1.00 88.19 278 GLY A C 1
ATOM 2129 O O . GLY A 1 278 ? -3.030 11.773 -7.619 1.00 88.19 278 GLY A O 1
ATOM 2130 N N . ALA A 1 279 ? -3.404 13.470 -6.185 1.00 93.75 279 ALA A N 1
ATOM 2131 C CA . ALA A 1 279 ? -3.191 14.541 -7.155 1.00 93.75 279 ALA A CA 1
ATOM 2132 C C . ALA A 1 279 ? -1.757 14.547 -7.708 1.00 93.75 279 ALA A C 1
ATOM 2134 O O . ALA A 1 279 ? -1.569 14.682 -8.921 1.00 93.75 279 ALA A O 1
ATOM 2135 N N . LEU A 1 280 ? -0.751 14.339 -6.851 1.00 92.88 280 LEU A N 1
ATOM 2136 C CA . LEU A 1 280 ? 0.646 14.221 -7.265 1.00 92.88 280 LEU A CA 1
ATOM 2137 C C . LEU A 1 280 ? 0.846 13.049 -8.230 1.00 92.88 280 LEU A C 1
ATOM 2139 O O . LEU A 1 280 ? 1.472 13.229 -9.275 1.00 92.88 280 LEU A O 1
ATOM 2143 N N . PHE A 1 281 ? 0.310 11.867 -7.914 1.00 90.88 281 PHE A N 1
ATOM 2144 C CA . PHE A 1 281 ? 0.430 10.697 -8.788 1.00 90.88 281 PHE A CA 1
ATOM 2145 C C . PHE A 1 281 ? -0.297 10.893 -10.119 1.00 90.88 281 PHE A C 1
ATOM 2147 O O . PHE A 1 281 ? 0.254 10.547 -11.165 1.00 90.88 281 PHE A O 1
ATOM 2154 N N . LEU A 1 282 ? -1.487 11.498 -10.116 1.00 95.19 282 LEU A N 1
ATOM 2155 C CA . LEU A 1 282 ? -2.199 11.833 -11.349 1.00 95.19 282 LEU A CA 1
ATOM 2156 C C . LEU A 1 282 ? -1.392 12.812 -12.215 1.00 95.19 282 LEU A C 1
ATOM 2158 O O . LEU A 1 282 ? -1.194 12.559 -13.405 1.00 95.19 282 LEU A O 1
ATOM 2162 N N . ALA A 1 283 ? -0.883 13.895 -11.621 1.00 97.12 283 ALA A N 1
ATOM 2163 C CA . ALA A 1 283 ? -0.045 14.870 -12.315 1.00 97.12 283 ALA A CA 1
ATOM 2164 C C . ALA A 1 283 ? 1.229 14.218 -12.870 1.00 97.12 283 ALA A C 1
ATOM 2166 O O . ALA A 1 283 ? 1.582 14.436 -14.028 1.00 97.12 283 ALA A O 1
ATOM 2167 N N . MET A 1 284 ? 1.876 13.366 -12.074 1.00 95.19 284 MET A N 1
ATOM 2168 C CA . MET A 1 284 ? 3.037 12.576 -12.472 1.00 95.19 284 MET A CA 1
ATOM 2169 C C . MET A 1 284 ? 2.731 11.720 -13.710 1.00 95.19 284 MET A C 1
ATOM 2171 O O . MET A 1 284 ? 3.447 11.820 -14.705 1.00 95.19 284 MET A O 1
ATOM 2175 N N . GLY A 1 285 ? 1.655 10.926 -13.678 1.00 95.25 285 GLY A N 1
ATOM 2176 C CA . GLY A 1 285 ? 1.255 10.066 -14.795 1.00 95.25 285 GLY A CA 1
ATOM 2177 C C . GLY A 1 285 ? 0.979 10.857 -16.074 1.00 95.25 285 GLY A C 1
ATOM 2178 O O . GLY A 1 285 ? 1.525 10.534 -17.128 1.00 95.25 285 GLY A O 1
ATOM 2179 N N . LEU A 1 286 ? 0.203 11.941 -15.976 1.00 97.50 286 LEU A N 1
ATOM 2180 C CA . LEU A 1 286 ? -0.115 12.810 -17.113 1.00 97.50 286 LEU A CA 1
ATOM 2181 C C . LEU A 1 286 ? 1.142 13.458 -17.712 1.00 97.50 286 LEU A C 1
ATOM 2183 O O . LEU A 1 286 ? 1.372 13.358 -18.918 1.00 97.50 286 LEU A O 1
ATOM 2187 N N . LEU A 1 287 ? 1.981 14.085 -16.880 1.00 97.19 287 LEU A N 1
ATOM 2188 C CA . LEU A 1 287 ? 3.201 14.759 -17.333 1.00 97.19 287 LEU A CA 1
ATOM 2189 C C . LEU A 1 287 ? 4.186 13.776 -17.970 1.00 97.19 287 LEU A C 1
ATOM 2191 O O . LEU A 1 287 ? 4.764 14.072 -19.016 1.00 97.19 287 LEU A O 1
ATOM 2195 N N . MET A 1 288 ? 4.354 12.591 -17.382 1.00 95.88 288 MET A N 1
ATOM 2196 C CA . MET A 1 288 ? 5.221 11.554 -17.940 1.00 95.88 288 MET A CA 1
ATOM 2197 C C . MET A 1 288 ? 4.689 10.972 -19.236 1.00 95.88 288 MET A C 1
ATOM 2199 O O . MET A 1 288 ? 5.491 10.713 -20.126 1.00 95.88 288 MET A O 1
ATOM 2203 N N . GLY A 1 289 ? 3.374 10.792 -19.370 1.00 96.50 289 GLY A N 1
ATOM 2204 C CA . GLY A 1 289 ? 2.777 10.366 -20.632 1.00 96.50 289 GLY A CA 1
ATOM 2205 C C . GLY A 1 289 ? 3.103 11.349 -21.755 1.00 96.50 289 GLY A C 1
ATOM 2206 O O . GLY A 1 289 ? 3.619 10.952 -22.800 1.00 96.50 289 GLY A O 1
ATOM 2207 N N . ILE A 1 290 ? 2.916 12.648 -21.495 1.00 96.81 290 ILE A N 1
ATOM 2208 C CA . ILE A 1 290 ? 3.213 13.720 -22.456 1.00 96.81 290 ILE A CA 1
ATOM 2209 C C . ILE A 1 290 ? 4.710 13.752 -22.802 1.00 96.81 290 ILE A C 1
ATOM 2211 O O . ILE A 1 290 ? 5.079 13.740 -23.976 1.00 96.81 290 ILE A O 1
ATOM 2215 N N . VAL A 1 291 ? 5.593 13.752 -21.798 1.00 96.25 291 VAL A N 1
ATOM 2216 C CA . VAL A 1 291 ? 7.056 13.804 -22.001 1.00 96.25 291 VAL A CA 1
ATOM 2217 C C . VAL A 1 291 ? 7.602 12.516 -22.628 1.00 96.25 291 VAL A C 1
ATOM 2219 O O . VAL A 1 291 ? 8.543 12.556 -23.427 1.00 96.25 291 VAL A O 1
ATOM 2222 N N . GLY A 1 292 ? 6.982 11.378 -22.323 1.00 93.31 292 GLY A N 1
ATOM 2223 C CA . GLY A 1 292 ? 7.241 10.081 -22.945 1.00 93.31 292 GLY A CA 1
ATOM 2224 C C . GLY A 1 292 ? 6.843 10.033 -24.422 1.00 93.31 292 GLY A C 1
ATOM 2225 O O . GLY A 1 292 ? 7.345 9.187 -25.161 1.00 93.31 292 GLY A O 1
ATOM 2226 N N . GLY A 1 293 ? 6.034 10.990 -24.885 1.00 93.25 293 GLY A N 1
ATOM 2227 C CA . GLY A 1 293 ? 5.592 11.105 -26.271 1.00 93.25 293 GLY A CA 1
ATOM 2228 C C . GLY A 1 293 ? 4.310 10.336 -26.580 1.00 93.25 293 GLY A C 1
ATOM 2229 O O . GLY A 1 293 ? 4.067 10.061 -27.754 1.00 93.25 293 GLY A O 1
ATOM 2230 N N . LEU A 1 294 ? 3.518 9.998 -25.557 1.00 95.56 294 LEU A N 1
ATOM 2231 C CA . LEU A 1 294 ? 2.190 9.418 -25.734 1.00 95.56 294 LEU A CA 1
ATOM 2232 C C . LEU A 1 294 ? 1.207 10.479 -26.236 1.00 95.56 294 LEU A C 1
ATOM 2234 O O . LEU A 1 294 ? 1.258 11.650 -25.842 1.00 95.56 294 LEU A O 1
ATOM 2238 N N . LYS A 1 295 ? 0.281 10.061 -27.095 1.00 96.44 295 LYS A N 1
ATOM 2239 C CA . LYS A 1 295 ? -0.844 10.891 -27.546 1.00 96.44 295 LYS A CA 1
ATOM 2240 C C . LYS A 1 295 ? -1.949 10.928 -26.489 1.00 96.44 295 LYS A C 1
ATOM 2242 O O . LYS A 1 295 ? -2.026 10.058 -25.629 1.00 96.44 295 LYS A O 1
ATOM 2247 N N . GLY A 1 296 ? -2.855 11.903 -26.590 1.00 96.00 296 GLY A N 1
ATOM 2248 C CA . GLY A 1 296 ? -3.982 12.042 -25.656 1.00 96.00 296 GLY A CA 1
ATOM 2249 C C . GLY A 1 296 ? -4.832 10.771 -25.526 1.00 96.00 296 GLY A C 1
ATOM 2250 O O . GLY A 1 296 ? -5.124 10.347 -24.411 1.00 96.00 296 GLY A O 1
ATOM 2251 N N . ASP A 1 297 ? -5.147 10.117 -26.648 1.00 96.69 297 ASP A N 1
ATOM 2252 C CA . ASP A 1 297 ? -5.923 8.868 -26.654 1.00 96.69 297 ASP A CA 1
ATOM 2253 C C . ASP A 1 297 ? -5.163 7.703 -26.005 1.00 96.69 297 ASP A C 1
ATOM 2255 O O . ASP A 1 297 ? -5.746 6.900 -25.276 1.00 96.69 297 ASP A O 1
ATOM 2259 N N . GLU A 1 298 ? -3.846 7.628 -26.220 1.00 95.94 298 GLU A N 1
ATOM 2260 C CA . GLU A 1 298 ? -2.983 6.624 -25.590 1.00 95.94 298 GLU A CA 1
ATOM 2261 C C . GLU A 1 298 ? -2.963 6.836 -24.074 1.00 95.94 298 GLU A C 1
ATOM 2263 O O . GLU A 1 298 ? -3.259 5.906 -23.332 1.00 95.94 298 GLU A O 1
ATOM 2268 N N . ILE A 1 299 ? -2.757 8.075 -23.611 1.00 97.69 299 ILE A N 1
ATOM 2269 C CA . ILE A 1 299 ? -2.808 8.434 -22.186 1.00 97.69 299 ILE A CA 1
ATOM 2270 C C . ILE A 1 299 ? -4.159 8.043 -21.570 1.00 97.69 299 ILE A C 1
ATOM 2272 O O . ILE A 1 299 ? -4.190 7.398 -20.522 1.00 97.69 299 ILE A O 1
ATOM 2276 N N . ALA A 1 300 ? -5.275 8.393 -22.214 1.00 97.62 300 ALA A N 1
ATOM 2277 C CA . ALA A 1 300 ? -6.608 8.081 -21.704 1.00 97.62 300 ALA A CA 1
ATOM 2278 C C . ALA A 1 300 ? -6.866 6.566 -21.651 1.00 97.62 300 ALA A C 1
ATOM 2280 O O . ALA A 1 300 ? -7.358 6.049 -20.645 1.00 97.62 300 ALA A O 1
ATOM 2281 N N . SER A 1 301 ? -6.507 5.839 -22.712 1.00 97.31 301 SER A N 1
ATOM 2282 C CA . SER A 1 301 ? -6.689 4.386 -22.776 1.00 97.31 301 SER A CA 1
ATOM 2283 C C . SER A 1 301 ? -5.822 3.643 -21.753 1.00 97.31 301 SER A C 1
ATOM 2285 O O . SER A 1 301 ? -6.333 2.750 -21.072 1.00 97.31 301 SER A O 1
ATOM 2287 N N . SER A 1 302 ? -4.564 4.058 -21.563 1.00 95.88 302 SER A N 1
ATOM 2288 C CA . SER A 1 302 ? -3.669 3.530 -20.528 1.00 95.88 302 SER A CA 1
ATOM 2289 C C . SER A 1 302 ? -4.187 3.837 -19.128 1.00 95.88 302 SER A C 1
ATOM 2291 O O . SER A 1 302 ? -4.233 2.946 -18.285 1.00 95.88 302 SER A O 1
ATOM 2293 N N . PHE A 1 303 ? -4.668 5.058 -18.881 1.00 97.12 303 PHE A N 1
ATOM 2294 C CA . PHE A 1 303 ? -5.258 5.405 -17.591 1.00 97.12 303 PHE A CA 1
ATOM 2295 C C . PHE A 1 303 ? -6.434 4.485 -17.238 1.00 97.12 303 PHE A C 1
ATOM 2297 O O . PHE A 1 303 ? -6.498 3.932 -16.141 1.00 97.12 303 PHE A O 1
ATOM 2304 N N . VAL A 1 304 ? -7.352 4.275 -18.186 1.00 97.25 304 VAL A N 1
ATOM 2305 C CA . VAL A 1 304 ? -8.503 3.386 -17.989 1.00 97.25 304 VAL A CA 1
ATOM 2306 C C . VAL A 1 304 ? -8.058 1.936 -17.788 1.00 97.25 304 VAL A C 1
ATOM 2308 O O . VAL A 1 304 ? -8.645 1.240 -16.961 1.00 97.25 304 VAL A O 1
ATOM 2311 N N . ALA A 1 305 ? -7.038 1.471 -18.513 1.00 93.06 305 ALA A N 1
ATOM 2312 C CA . ALA A 1 305 ? -6.484 0.131 -18.330 1.00 93.06 305 ALA A CA 1
ATOM 2313 C C . ALA A 1 305 ? -5.931 -0.057 -16.907 1.00 93.06 305 ALA A C 1
ATOM 2315 O O . ALA A 1 305 ? -6.356 -0.972 -16.207 1.00 93.06 305 ALA A O 1
ATOM 2316 N N . GLY A 1 306 ? -5.091 0.866 -16.434 1.00 90.12 306 GLY A N 1
ATOM 2317 C CA . GLY A 1 306 ? -4.550 0.815 -15.076 1.00 90.12 306 GLY A CA 1
ATOM 2318 C C . GLY A 1 306 ? -5.608 0.929 -13.981 1.00 90.12 306 GLY A C 1
ATOM 2319 O O . GLY A 1 306 ? -5.538 0.238 -12.966 1.00 90.12 306 GLY A O 1
ATOM 2320 N N . ALA A 1 307 ? -6.629 1.764 -14.185 1.00 93.38 307 ALA A N 1
ATOM 2321 C CA . ALA A 1 307 ? -7.743 1.869 -13.248 1.00 93.38 307 ALA A CA 1
ATOM 2322 C C . ALA A 1 307 ? -8.548 0.557 -13.171 1.00 93.38 307 ALA A C 1
ATOM 2324 O O . ALA A 1 307 ? -8.959 0.159 -12.080 1.00 93.38 307 ALA A O 1
ATOM 2325 N N . LYS A 1 308 ? -8.739 -0.152 -14.296 1.00 93.69 308 LYS A N 1
ATOM 2326 C CA . LYS A 1 308 ? -9.418 -1.462 -14.326 1.00 93.69 308 LYS A CA 1
ATOM 2327 C C . LYS A 1 308 ? -8.699 -2.503 -13.473 1.00 93.69 308 LYS A C 1
ATOM 2329 O O . LYS A 1 308 ? -9.369 -3.232 -12.742 1.00 93.69 308 LYS A O 1
ATOM 2334 N N . ASP A 1 309 ? -7.369 -2.529 -13.505 1.00 85.81 309 ASP A N 1
ATOM 2335 C CA . ASP A 1 309 ? -6.578 -3.470 -12.702 1.00 85.81 309 ASP A CA 1
ATOM 2336 C C . ASP A 1 309 ? -6.802 -3.277 -11.194 1.00 85.81 309 ASP A C 1
ATOM 2338 O O . ASP A 1 309 ? -6.739 -4.231 -10.414 1.00 85.81 309 ASP A O 1
ATOM 2342 N N . MET A 1 310 ? -7.137 -2.053 -10.772 1.00 87.25 310 MET A N 1
ATOM 2343 C CA . MET A 1 310 ? -7.385 -1.715 -9.368 1.00 87.25 310 MET A CA 1
ATOM 2344 C C . MET A 1 310 ? -8.821 -1.999 -8.907 1.00 87.25 310 MET A C 1
ATOM 2346 O O . MET A 1 310 ? -9.065 -2.044 -7.701 1.00 87.25 310 MET A O 1
ATOM 2350 N N . VAL A 1 311 ? -9.765 -2.283 -9.814 1.00 91.81 311 VAL A N 1
ATOM 2351 C CA . VAL A 1 311 ? -11.184 -2.521 -9.469 1.00 91.81 311 VAL A CA 1
ATOM 2352 C C . VAL A 1 311 ? -11.350 -3.682 -8.488 1.00 91.81 311 VAL A C 1
ATOM 2354 O O . VAL A 1 311 ? -12.119 -3.581 -7.532 1.00 91.81 311 VAL A O 1
ATOM 2357 N N . THR A 1 312 ? -10.604 -4.774 -8.675 1.00 87.88 312 THR A N 1
ATOM 2358 C CA . THR A 1 312 ? -10.660 -5.926 -7.758 1.00 87.88 312 THR A CA 1
ATOM 2359 C C . THR A 1 312 ? -10.210 -5.538 -6.348 1.00 87.88 312 THR A C 1
ATOM 2361 O O . THR A 1 312 ? -10.827 -5.955 -5.367 1.00 87.88 312 THR A O 1
ATOM 2364 N N . VAL A 1 313 ? -9.172 -4.705 -6.236 1.00 84.56 313 VAL A N 1
ATOM 2365 C CA . VAL A 1 313 ? -8.665 -4.207 -4.949 1.00 84.56 313 VAL A CA 1
ATOM 2366 C C . VAL A 1 313 ? -9.691 -3.278 -4.297 1.00 84.56 313 VAL A C 1
ATOM 2368 O O . VAL A 1 313 ? -10.004 -3.439 -3.118 1.00 84.56 313 VAL A O 1
ATOM 2371 N N . SER A 1 314 ? -10.290 -2.368 -5.069 1.00 89.12 314 SER A N 1
ATOM 2372 C CA . SER A 1 314 ? -11.353 -1.474 -4.599 1.00 89.12 314 SER A CA 1
ATOM 2373 C C . SER A 1 314 ? -12.570 -2.235 -4.064 1.00 89.12 314 SER A C 1
ATOM 2375 O O . SER A 1 314 ? -13.101 -1.881 -3.012 1.00 89.12 314 SER A O 1
ATOM 2377 N N . LEU A 1 315 ? -12.981 -3.313 -4.742 1.00 91.88 315 LEU A N 1
ATOM 2378 C CA . LEU A 1 315 ? -14.064 -4.191 -4.287 1.00 91.88 315 LEU A CA 1
ATOM 2379 C C . LEU A 1 315 ? -13.727 -4.857 -2.949 1.00 91.88 315 LEU A C 1
ATOM 2381 O O . LEU A 1 315 ? -14.564 -4.886 -2.048 1.00 91.88 315 LEU A O 1
ATOM 2385 N N . ILE A 1 316 ? -12.497 -5.355 -2.795 1.00 89.50 316 ILE A N 1
ATOM 2386 C CA . ILE A 1 316 ? -12.034 -5.955 -1.537 1.00 89.50 316 ILE A CA 1
ATOM 2387 C C . ILE A 1 316 ? -12.080 -4.928 -0.399 1.00 89.50 316 ILE A C 1
ATOM 2389 O O . ILE A 1 316 ? -12.554 -5.256 0.687 1.00 89.50 316 ILE A O 1
ATOM 2393 N N . ILE A 1 317 ? -11.650 -3.686 -0.643 1.00 88.00 317 ILE A N 1
ATOM 2394 C CA . ILE A 1 317 ? -11.679 -2.608 0.358 1.00 88.00 317 ILE A CA 1
ATOM 2395 C C . ILE A 1 317 ? -13.113 -2.264 0.756 1.00 88.00 317 ILE A C 1
ATOM 2397 O O . ILE A 1 317 ? -13.412 -2.220 1.949 1.00 88.00 317 ILE A O 1
ATOM 2401 N N . ALA A 1 318 ? -14.010 -2.076 -0.214 1.00 89.75 318 ALA A N 1
ATOM 2402 C CA . ALA A 1 318 ? -15.415 -1.783 0.060 1.00 89.75 318 ALA A CA 1
ATOM 2403 C C . ALA A 1 318 ? -16.073 -2.896 0.891 1.00 89.75 318 ALA A C 1
ATOM 2405 O O . ALA A 1 318 ? -16.727 -2.633 1.901 1.00 89.75 318 ALA A O 1
ATOM 2406 N N . CYS A 1 319 ? -15.842 -4.157 0.521 1.00 91.25 319 CYS A N 1
ATOM 2407 C CA . CYS A 1 319 ? -16.334 -5.304 1.277 1.00 91.25 319 CYS A CA 1
ATOM 2408 C C . CYS A 1 319 ? -15.669 -5.428 2.663 1.00 91.25 319 CYS A C 1
ATOM 2410 O O . CYS A 1 319 ? -16.331 -5.815 3.621 1.00 91.25 319 CYS A O 1
ATOM 2412 N N . GLY A 1 320 ? -14.397 -5.052 2.813 1.00 89.00 320 GLY A N 1
ATOM 2413 C CA . GLY A 1 320 ? -13.732 -4.969 4.116 1.00 89.00 320 GLY A CA 1
ATOM 2414 C C . GLY A 1 320 ? -14.365 -3.910 5.024 1.00 89.00 320 GLY A C 1
ATOM 2415 O O . GLY A 1 320 ? -14.660 -4.186 6.187 1.00 89.00 320 GLY A O 1
ATOM 2416 N N . ARG A 1 321 ? -14.671 -2.722 4.482 1.00 90.00 321 ARG A N 1
ATOM 2417 C CA . ARG A 1 321 ? -15.399 -1.657 5.196 1.00 90.00 321 ARG A CA 1
ATOM 2418 C C . ARG A 1 321 ? -16.808 -2.088 5.599 1.00 90.00 321 ARG A C 1
ATOM 2420 O O . ARG A 1 321 ? -17.272 -1.710 6.672 1.00 90.00 321 ARG A O 1
ATOM 2427 N N . ALA A 1 322 ? -17.457 -2.937 4.802 1.00 93.62 322 ALA A N 1
ATOM 2428 C CA . ALA A 1 322 ? -18.761 -3.508 5.134 1.00 93.62 322 ALA A CA 1
ATOM 2429 C C . ALA A 1 322 ? -18.763 -4.260 6.479 1.00 93.62 322 ALA A C 1
ATOM 2431 O O . ALA A 1 322 ? -19.748 -4.179 7.212 1.00 93.62 322 ALA A O 1
ATOM 2432 N N . LEU A 1 323 ? -17.661 -4.938 6.832 1.00 93.69 323 LEU A N 1
ATOM 2433 C CA . LEU A 1 323 ? -17.513 -5.624 8.124 1.00 93.69 323 LEU A CA 1
ATOM 2434 C C . LEU A 1 323 ? -17.645 -4.637 9.288 1.00 93.69 323 LEU A C 1
ATOM 2436 O O . LEU A 1 323 ? -18.433 -4.854 10.208 1.00 93.69 323 LEU A O 1
ATOM 2440 N N . LEU A 1 324 ? -16.908 -3.524 9.213 1.00 91.25 324 LEU A N 1
ATOM 2441 C CA . LEU A 1 324 ? -16.951 -2.464 10.221 1.00 91.25 324 LEU A CA 1
ATOM 2442 C C . LEU A 1 324 ? -18.324 -1.799 10.279 1.00 91.25 324 LEU A C 1
ATOM 2444 O O . LEU A 1 324 ? -18.804 -1.497 11.366 1.00 91.25 324 LEU A O 1
ATOM 2448 N N . ILE A 1 325 ? -18.976 -1.610 9.132 1.00 94.38 325 ILE A N 1
ATOM 2449 C CA . ILE A 1 325 ? -20.324 -1.040 9.068 1.00 94.38 325 ILE A CA 1
ATOM 2450 C C . ILE A 1 325 ? -21.325 -1.935 9.796 1.00 94.38 325 ILE A C 1
ATOM 2452 O O . ILE A 1 325 ? -22.058 -1.435 10.638 1.00 94.38 325 ILE A O 1
ATOM 2456 N N . ILE A 1 326 ? -21.331 -3.246 9.546 1.00 96.06 326 ILE A N 1
ATOM 2457 C CA . ILE A 1 326 ? -22.233 -4.172 10.254 1.00 96.06 326 ILE A CA 1
ATOM 2458 C C . ILE A 1 326 ? -21.958 -4.145 11.758 1.00 96.06 326 ILE A C 1
ATOM 2460 O O . ILE A 1 326 ? -22.890 -4.054 12.554 1.00 96.06 326 ILE A O 1
ATOM 2464 N N . ALA A 1 327 ? -20.687 -4.190 12.159 1.00 94.25 327 ALA A N 1
ATOM 2465 C CA . ALA A 1 327 ? -20.328 -4.169 13.571 1.00 94.25 327 ALA A CA 1
ATOM 2466 C C . ALA A 1 327 ? -20.726 -2.846 14.260 1.00 94.25 327 ALA A C 1
ATOM 2468 O O . ALA A 1 327 ? -21.175 -2.853 15.409 1.00 94.25 327 ALA A O 1
ATOM 2469 N N . ARG A 1 328 ? -20.593 -1.715 13.555 1.00 93.56 328 ARG A N 1
ATOM 2470 C CA . ARG A 1 328 ? -20.978 -0.379 14.029 1.00 93.56 328 ARG A CA 1
ATOM 2471 C C . ARG A 1 328 ? -22.490 -0.239 14.153 1.00 93.56 328 ARG A C 1
ATOM 2473 O O . ARG A 1 328 ? -22.970 0.193 15.190 1.00 93.56 328 ARG A O 1
ATOM 2480 N N . GLU A 1 329 ? -23.236 -0.627 13.126 1.00 94.88 329 GLU A N 1
ATOM 2481 C CA . GLU A 1 329 ? -24.699 -0.487 13.086 1.00 94.88 329 GLU A CA 1
ATOM 2482 C C . GLU A 1 329 ? -25.388 -1.470 14.042 1.00 94.88 329 GLU A C 1
ATOM 2484 O O . GLU A 1 329 ? -26.432 -1.157 14.599 1.00 94.88 329 GLU A O 1
ATOM 2489 N N . GLY A 1 330 ? -24.783 -2.636 14.297 1.00 94.50 330 GLY A N 1
ATOM 2490 C CA . GLY A 1 330 ? -25.226 -3.567 15.339 1.00 94.50 330 GLY A CA 1
ATOM 2491 C C . GLY A 1 330 ? -24.848 -3.133 16.761 1.00 94.50 330 GLY A C 1
ATOM 2492 O O . GLY A 1 330 ? -25.212 -3.814 17.720 1.00 94.50 330 GLY A O 1
ATOM 2493 N N . LEU A 1 331 ? -24.106 -2.025 16.903 1.00 94.94 331 LEU A N 1
ATOM 2494 C CA . LEU A 1 331 ? -23.558 -1.521 18.165 1.00 94.94 331 LEU A CA 1
ATOM 2495 C C . LEU A 1 331 ? -22.746 -2.577 18.932 1.00 94.94 331 LEU A C 1
ATOM 2497 O O . LEU A 1 331 ? -22.775 -2.625 20.155 1.00 94.94 331 LEU A O 1
ATOM 2501 N N . VAL A 1 332 ? -22.023 -3.447 18.220 1.00 95.00 332 VAL A N 1
ATOM 2502 C CA . VAL A 1 332 ? -21.221 -4.514 18.847 1.00 95.00 332 VAL A CA 1
ATOM 2503 C C . VAL A 1 332 ? -19.740 -4.157 18.960 1.00 95.00 332 VAL A C 1
ATOM 2505 O O . VAL A 1 332 ? -19.019 -4.809 19.708 1.00 95.00 332 VAL A O 1
ATOM 2508 N N . LEU A 1 333 ? -19.274 -3.114 18.260 1.00 91.88 333 LEU A N 1
ATOM 2509 C CA . LEU A 1 333 ? -17.876 -2.660 18.330 1.00 91.88 333 LEU A CA 1
ATOM 2510 C C . LEU A 1 333 ? -17.467 -2.259 19.751 1.00 91.88 333 LEU A C 1
ATOM 2512 O O . LEU A 1 333 ? -16.438 -2.719 20.239 1.00 91.88 333 LEU A O 1
ATOM 2516 N N . ASP A 1 334 ? -18.284 -1.445 20.418 1.00 91.38 334 ASP A N 1
ATOM 2517 C CA . ASP A 1 334 ? -17.995 -0.951 21.768 1.00 91.38 334 ASP A CA 1
ATOM 2518 C C . ASP A 1 334 ? -18.040 -2.093 22.793 1.00 91.38 334 ASP A C 1
ATOM 2520 O O . ASP A 1 334 ? -17.227 -2.140 23.711 1.00 91.38 334 ASP A O 1
ATOM 2524 N N . THR A 1 335 ? -18.927 -3.070 22.600 1.00 92.44 335 THR A N 1
ATOM 2525 C CA . THR A 1 335 ? -18.983 -4.282 23.424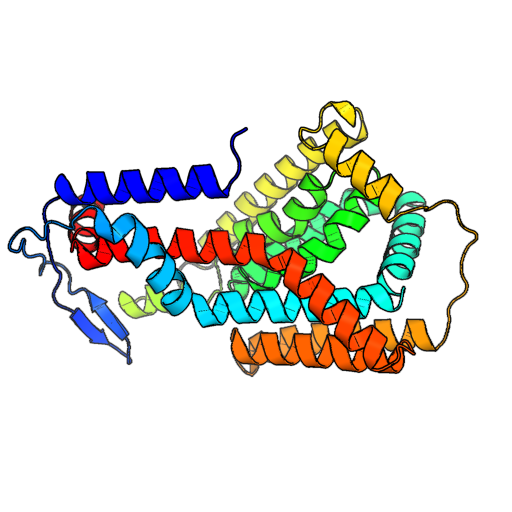 1.00 92.44 335 THR A CA 1
ATOM 2526 C C . THR A 1 335 ? -17.745 -5.154 23.244 1.00 92.44 335 THR A C 1
ATOM 2528 O O . THR A 1 335 ? -17.151 -5.580 24.233 1.00 92.44 335 THR A O 1
ATOM 2531 N N . ILE A 1 336 ? -17.314 -5.392 22.000 1.00 91.56 336 ILE A N 1
ATOM 2532 C CA . ILE A 1 336 ? -16.071 -6.125 21.714 1.00 91.56 336 ILE A CA 1
ATOM 2533 C C . ILE A 1 336 ? -14.888 -5.405 22.364 1.00 91.56 336 ILE A C 1
ATOM 2535 O O . ILE A 1 336 ? -14.068 -6.053 23.013 1.00 91.56 336 ILE A O 1
ATOM 2539 N N . LEU A 1 337 ? -14.818 -4.077 22.231 1.00 88.88 337 LEU A N 1
ATOM 2540 C CA . LEU A 1 337 ? -13.772 -3.266 22.846 1.00 88.88 337 LEU A CA 1
ATOM 2541 C C . LEU A 1 337 ? -13.774 -3.409 24.373 1.00 88.88 337 LEU A C 1
ATOM 2543 O O . LEU A 1 337 ? -12.721 -3.675 24.945 1.00 88.88 337 LEU A O 1
ATOM 2547 N N . HIS A 1 338 ? -14.939 -3.291 25.016 1.00 90.31 338 HIS A N 1
ATOM 2548 C CA . HIS A 1 338 ? -15.074 -3.383 26.469 1.00 90.31 338 HIS A CA 1
ATOM 2549 C C . HIS A 1 338 ? -14.556 -4.717 27.013 1.00 90.31 338 HIS A C 1
ATOM 2551 O O . HIS A 1 338 ? -13.697 -4.726 27.888 1.00 90.31 338 HIS A O 1
ATOM 2557 N N . TYR A 1 339 ? -15.004 -5.838 26.443 1.00 90.00 339 TYR A N 1
ATOM 2558 C CA . TYR A 1 339 ? -14.570 -7.167 26.887 1.00 90.00 339 TYR A CA 1
ATOM 2559 C C . TYR A 1 339 ? -13.136 -7.522 26.469 1.00 90.00 339 TYR A C 1
ATOM 2561 O O . TYR A 1 339 ? -12.550 -8.442 27.034 1.00 90.00 339 TYR A O 1
ATOM 2569 N N . SER A 1 340 ? -12.557 -6.809 25.497 1.00 87.19 340 SER A N 1
ATOM 2570 C CA . SER A 1 340 ? -11.147 -6.979 25.113 1.00 87.19 340 SER A CA 1
ATOM 2571 C C . SER A 1 340 ? -10.191 -6.146 25.972 1.00 87.19 340 SER A C 1
ATOM 2573 O O . SER A 1 340 ? -9.010 -6.475 26.053 1.00 87.19 340 SER A O 1
ATOM 2575 N N . ALA A 1 341 ? -10.679 -5.064 26.586 1.00 78.06 341 ALA A N 1
ATOM 2576 C CA . ALA A 1 341 ? -9.875 -4.145 27.390 1.00 78.06 341 ALA A CA 1
ATOM 2577 C C . ALA A 1 341 ? -9.583 -4.653 28.818 1.00 78.06 341 ALA A C 1
ATOM 2579 O O . ALA A 1 341 ? -8.681 -4.109 29.457 1.00 78.06 341 ALA A O 1
ATOM 2580 N N . GLY A 1 342 ? -10.271 -5.712 29.268 1.00 56.91 342 GLY A N 1
ATOM 2581 C CA . GLY A 1 342 ? -10.125 -6.306 30.604 1.00 56.91 342 GLY A CA 1
ATOM 2582 C C . GLY A 1 342 ? -11.181 -5.826 31.586 1.00 56.91 342 GLY A C 1
ATOM 2583 O O . GLY A 1 342 ? -11.236 -4.604 31.840 1.00 56.91 342 GLY A O 1
#

Nearest PDB structures (foldseek):
  4r0c-assembly1_C  TM=4.403E-01  e=4.423E-04  Alcanivorax borkumensis SK2
  4r0c-assembly1_B  TM=4.164E-01  e=6.313E-04  Alcanivorax borkumensis SK2
  7nd2-assembly1_B  TM=1.703E-01  e=2.578E+00  Homo sapiens

Secondary structure (DSSP, 8-state):
---HHHHHHHHHHHHHHHHHHSPPEE--EEEETTEEEEPTT--EE-S-----TTHHHHHHHHHHHHTHHHHHHHHHHHHHHHHHHHTTHHHHHHHHHHHHHHT-HHHHHHHHHHHHHHHHHHHHHH--SSTTHHHHHHHHHHHHHTT--HHHHHHHHHHHHHHHHHH-SS-IIIIIHHHHHTTPPTTTTHHHHHHHHHHHHHHHHHHHHHHHHHHHH-GGGSTTHHHHHHHHHHH--TTS--PPP-HHHHHHHHHHHHHHHHHHHHHHTS---HHHHHHHHHHHHHHHHHHHT--HHHHHHHHHHHHHHHHHHHHHHHHHHHHHHHHHHTT-HHHHHHHHH-

pLDDT: mean 87.9, std 9.36, range [46.81, 97.75]

Mean predicted aligned error: 7.14 Å